Protein AF-A0A519RYD2-F1 (afdb_monomer_lite)

Foldseek 3Di:
DVVVLLVVLVVLLVVQLVPDDVVCLVVCLADDPVVLLVLLLVLVVDAPCCVPVVVVVLVVQFQLLVLLVLLLVLLVVCLLQPLLVVCLVVVDPWPLVVCCVPPRDVSSVVLVVVLVVVVVVVVVVRLLVVLVVCCVPPVVVVVHDSVVSSVVVVVSVCVSVVSHRPRSSSVSSNVSSVVSVVVVVVVVVVVCVVVVHDPVRVVVVLVPDPSNDHADCDPVDPSHSVNSSNVSSVCNCVVQSVRGVNVVSCCRRCVVVSVVVCPDPVSVVVVVVVVVPPPPDDD

Radius of gyration: 22.23 Å; chains: 1; bounding box: 62×50×49 Å

Structure (mmCIF, N/CA/C/O backbone):
data_AF-A0A519RYD2-F1
#
_entry.id   AF-A0A519RYD2-F1
#
loop_
_atom_site.group_PDB
_atom_site.id
_atom_site.type_symbol
_atom_site.label_atom_id
_atom_site.label_alt_id
_atom_site.label_comp_id
_atom_site.label_asym_id
_atom_site.label_entity_id
_atom_site.label_seq_id
_atom_site.pdbx_PDB_ins_code
_atom_site.Cartn_x
_atom_site.Cartn_y
_atom_site.Cartn_z
_atom_site.occupancy
_atom_site.B_iso_or_equiv
_atom_site.auth_seq_id
_atom_site.auth_comp_id
_atom_site.auth_asym_id
_atom_site.auth_atom_id
_atom_site.pdbx_PDB_model_num
ATOM 1 N N . MET A 1 1 ? 14.066 18.803 2.477 1.00 69.00 1 MET A N 1
ATOM 2 C CA . MET A 1 1 ? 12.829 18.123 2.016 1.00 69.00 1 MET A CA 1
ATOM 3 C C . MET A 1 1 ? 12.164 17.313 3.131 1.00 69.00 1 MET A C 1
ATOM 5 O O . MET A 1 1 ? 11.027 17.620 3.457 1.00 69.00 1 MET A O 1
ATOM 9 N N . ILE A 1 2 ? 12.860 16.365 3.778 1.00 70.56 2 ILE A N 1
ATOM 10 C CA . ILE A 1 2 ? 12.296 15.501 4.843 1.00 70.56 2 ILE A CA 1
ATOM 11 C C . ILE A 1 2 ? 11.722 16.304 6.025 1.00 70.56 2 ILE A C 1
ATOM 13 O O . ILE A 1 2 ? 10.556 16.138 6.370 1.00 70.56 2 ILE A O 1
ATOM 17 N N . ALA A 1 3 ? 12.493 17.236 6.597 1.00 72.88 3 ALA A N 1
ATOM 18 C CA . ALA A 1 3 ? 12.019 18.085 7.698 1.00 72.88 3 ALA A CA 1
ATOM 19 C C . ALA A 1 3 ? 10.790 18.937 7.316 1.00 72.88 3 ALA A C 1
ATOM 21 O O . ALA A 1 3 ? 9.884 19.107 8.125 1.00 72.88 3 ALA A O 1
ATOM 22 N N . GLY A 1 4 ? 10.725 19.411 6.065 1.00 80.06 4 GLY A N 1
ATOM 23 C CA . GLY A 1 4 ? 9.574 20.156 5.545 1.00 80.06 4 GLY A CA 1
ATOM 24 C C . GLY A 1 4 ? 8.313 19.295 5.446 1.00 80.06 4 GLY A C 1
ATOM 25 O O . GLY A 1 4 ? 7.243 19.734 5.852 1.00 80.06 4 GLY A O 1
ATOM 26 N N . TYR A 1 5 ? 8.438 18.047 4.988 1.00 80.06 5 TYR A N 1
ATOM 27 C CA . TYR A 1 5 ? 7.327 17.091 4.954 1.00 80.06 5 TYR A CA 1
ATOM 28 C C . TYR A 1 5 ? 6.764 16.811 6.358 1.00 80.06 5 TYR A C 1
ATOM 30 O O . TYR A 1 5 ? 5.554 16.898 6.568 1.00 80.06 5 TYR A O 1
ATOM 38 N N . PHE A 1 6 ? 7.636 16.549 7.339 1.00 75.19 6 PHE A N 1
ATOM 39 C CA . PHE A 1 6 ? 7.207 16.345 8.726 1.00 75.19 6 PHE A CA 1
ATOM 40 C C . PHE A 1 6 ? 6.591 17.605 9.340 1.00 75.19 6 PHE A C 1
ATOM 42 O O 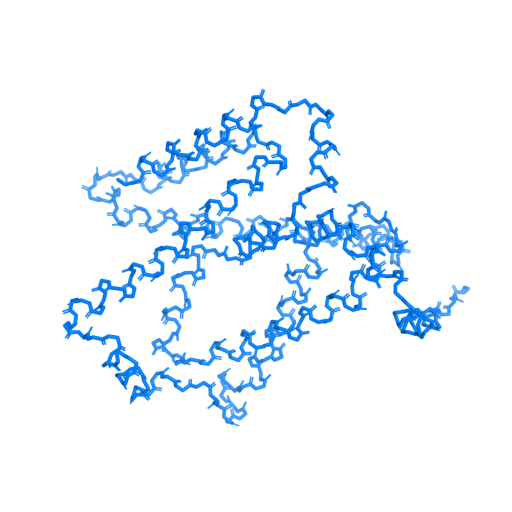. PHE A 1 6 ? 5.587 17.504 10.042 1.00 75.19 6 PHE A O 1
ATOM 49 N N . ALA A 1 7 ? 7.128 18.791 9.039 1.00 79.50 7 ALA A N 1
ATOM 50 C CA . ALA A 1 7 ? 6.542 20.051 9.485 1.00 79.50 7 ALA A CA 1
ATOM 51 C C . ALA A 1 7 ? 5.116 20.231 8.943 1.00 79.50 7 ALA A C 1
ATOM 53 O O . ALA A 1 7 ? 4.216 20.559 9.711 1.00 79.50 7 ALA A O 1
ATOM 54 N N . VAL A 1 8 ? 4.879 19.946 7.658 1.00 80.94 8 VAL A N 1
ATOM 55 C CA . VAL A 1 8 ? 3.534 20.006 7.063 1.00 80.94 8 VAL A CA 1
ATOM 56 C C . VAL A 1 8 ? 2.586 19.004 7.725 1.00 80.94 8 VAL A C 1
ATOM 58 O O . VAL A 1 8 ? 1.470 19.382 8.070 1.00 80.94 8 VAL A O 1
ATOM 61 N N . LEU A 1 9 ? 3.023 17.766 7.984 1.00 76.12 9 LEU A N 1
ATOM 62 C CA . LEU A 1 9 ? 2.204 16.780 8.703 1.00 76.12 9 LEU A CA 1
ATOM 63 C C . LEU A 1 9 ? 1.823 17.250 10.110 1.00 76.12 9 LEU A C 1
ATOM 65 O O . LEU A 1 9 ? 0.659 17.152 10.495 1.00 76.12 9 LEU A O 1
ATOM 69 N N . VAL A 1 10 ? 2.783 17.786 10.868 1.00 76.50 10 VAL A N 1
ATOM 70 C CA . VAL A 1 10 ? 2.532 18.317 12.214 1.00 76.50 10 VAL A CA 1
ATOM 71 C C . VAL A 1 10 ? 1.597 19.525 12.150 1.00 76.50 10 VAL A C 1
ATOM 73 O O . VAL A 1 10 ? 0.672 19.614 12.953 1.00 76.50 10 VAL A O 1
ATOM 76 N N . ILE A 1 11 ? 1.775 20.423 11.178 1.00 81.12 11 ILE A N 1
ATOM 77 C CA . ILE A 1 11 ? 0.889 21.573 10.965 1.00 81.12 11 ILE A CA 1
ATOM 78 C C . ILE A 1 11 ? -0.534 21.103 10.657 1.00 81.12 11 ILE A C 1
ATOM 80 O O . ILE A 1 11 ? -1.465 21.566 11.313 1.00 81.12 11 ILE A O 1
ATOM 84 N N . ILE A 1 12 ? -0.716 20.159 9.727 1.00 76.25 12 ILE A N 1
ATOM 85 C CA . ILE A 1 12 ? -2.029 19.576 9.416 1.00 76.25 12 ILE A CA 1
ATOM 86 C C . ILE A 1 12 ? -2.637 18.996 10.693 1.00 76.25 12 ILE A C 1
ATOM 88 O O . ILE A 1 12 ? -3.743 19.386 11.057 1.00 76.25 12 ILE A O 1
ATOM 92 N N . ALA A 1 13 ? -1.893 18.161 11.423 1.00 70.81 13 ALA A N 1
ATOM 93 C CA . ALA A 1 13 ? -2.373 17.522 12.643 1.00 70.81 13 ALA A CA 1
ATOM 94 C C . ALA A 1 13 ? -2.774 18.527 13.734 1.00 70.81 13 ALA A C 1
ATOM 96 O O . ALA A 1 13 ? -3.802 18.356 14.393 1.00 70.81 13 ALA A O 1
ATOM 97 N N . VAL A 1 14 ? -2.008 19.603 13.925 1.00 75.56 14 VAL A N 1
ATOM 98 C CA . VAL A 1 14 ? -2.319 20.664 14.896 1.00 75.56 14 VAL A CA 1
ATOM 99 C C . VAL A 1 14 ? -3.532 21.485 14.450 1.00 75.56 14 VAL A C 1
ATOM 101 O O . VAL A 1 14 ? -4.420 21.755 15.258 1.00 75.56 14 VAL A O 1
ATOM 104 N N . LEU A 1 15 ? -3.616 21.864 13.173 1.00 75.88 15 LEU A N 1
ATOM 105 C CA . LEU A 1 15 ? -4.731 22.654 12.643 1.00 75.88 15 LEU A CA 1
ATOM 106 C C . LEU A 1 15 ? -6.052 21.875 12.649 1.00 75.88 15 LEU A C 1
ATOM 108 O O . LEU A 1 15 ? -7.104 22.459 12.920 1.00 75.88 15 LEU A O 1
ATOM 112 N N . THR A 1 16 ? -6.014 20.567 12.386 1.00 67.44 16 THR A N 1
ATOM 113 C CA . THR A 1 16 ? -7.211 19.717 12.395 1.00 67.44 16 THR A CA 1
ATOM 114 C C . THR A 1 16 ? -7.610 19.275 13.801 1.00 67.44 16 THR A C 1
ATOM 116 O O . THR A 1 16 ? -8.808 19.162 14.063 1.00 67.44 16 THR A O 1
ATOM 119 N N . SER A 1 17 ? -6.656 19.086 14.724 1.00 64.50 17 SER A N 1
ATOM 120 C CA . SER A 1 17 ? -6.947 18.739 16.129 1.00 64.50 17 SER A CA 1
ATOM 121 C C . SER A 1 17 ? -7.498 19.913 16.942 1.00 64.50 17 SER A C 1
ATOM 123 O O . SER A 1 17 ? -8.373 19.711 17.776 1.00 64.50 17 SER A O 1
ATOM 125 N N . ARG A 1 18 ? -7.089 21.159 16.653 1.00 58.44 18 ARG A N 1
ATOM 126 C CA . ARG A 1 18 ? -7.586 22.369 17.345 1.00 58.44 18 ARG A CA 1
ATOM 127 C C . ARG A 1 18 ? -9.094 22.626 17.198 1.00 58.44 18 ARG A C 1
ATOM 129 O O . ARG A 1 18 ? -9.643 23.406 17.964 1.00 58.44 18 ARG A O 1
ATOM 136 N N . LYS A 1 19 ? -9.765 21.988 16.231 1.00 51.22 19 LYS A N 1
ATOM 137 C CA . LYS A 1 19 ? -11.224 22.079 16.003 1.00 51.22 19 LYS A CA 1
ATOM 138 C C . LYS A 1 19 ? -11.973 20.781 16.358 1.00 51.22 19 LYS A C 1
ATOM 140 O O . LYS A 1 19 ? -13.132 20.613 15.966 1.00 51.22 19 LYS A O 1
ATOM 145 N N . ALA A 1 20 ? -11.313 19.837 17.032 1.00 50.94 20 ALA A N 1
ATOM 146 C CA . ALA A 1 20 ? -11.893 18.556 17.420 1.00 50.94 20 ALA A CA 1
ATOM 147 C C . ALA A 1 20 ? -12.583 18.673 18.792 1.00 50.94 20 ALA A C 1
ATOM 149 O O . ALA A 1 20 ? -11.940 18.554 19.829 1.00 50.94 20 ALA A O 1
ATOM 150 N N . THR A 1 21 ? -13.893 18.917 18.802 1.00 53.88 21 THR A N 1
ATOM 151 C CA . THR A 1 21 ? -14.754 18.613 19.951 1.00 53.88 21 THR A CA 1
ATOM 152 C C . THR A 1 21 ? -15.277 17.187 19.791 1.00 53.88 21 THR A C 1
ATOM 154 O O . THR A 1 21 ? -15.354 16.673 18.671 1.00 53.88 21 THR A O 1
ATOM 157 N N . SER A 1 22 ? -15.665 16.529 20.885 1.00 49.72 22 SER A N 1
ATOM 158 C CA . SER A 1 22 ? -16.268 15.189 20.829 1.00 49.72 22 SER A CA 1
ATOM 159 C C . SER A 1 22 ? -17.465 15.139 19.868 1.00 49.72 22 SER A C 1
ATOM 161 O O . SER A 1 22 ? -17.641 14.153 19.167 1.00 49.72 22 SER A O 1
ATOM 163 N N . GLU A 1 23 ? -18.230 16.228 19.735 1.00 43.09 23 GLU A N 1
ATOM 164 C CA . GLU A 1 23 ? -19.289 16.358 18.724 1.00 43.09 23 GLU A CA 1
ATOM 165 C C . GLU A 1 23 ? -18.765 16.514 17.291 1.00 43.09 23 GLU A C 1
ATOM 167 O O . GLU A 1 23 ? -19.311 15.897 16.380 1.00 43.09 23 GLU A O 1
ATOM 172 N N . SER A 1 24 ? -17.689 17.270 17.040 1.00 47.47 24 SER A N 1
ATOM 173 C CA . SER A 1 24 ? -17.147 17.399 15.679 1.00 47.47 24 SER A CA 1
ATOM 174 C C . SER A 1 24 ? -16.497 16.103 15.171 1.00 47.47 24 SER A C 1
ATOM 176 O O . SER A 1 24 ? -16.449 15.888 13.956 1.00 47.47 24 SER A O 1
ATOM 178 N N . PHE A 1 25 ? -16.105 15.198 16.079 1.00 44.38 25 PHE A N 1
ATOM 179 C CA . PHE A 1 25 ? -15.740 13.807 15.781 1.00 44.38 25 PHE A CA 1
ATOM 180 C C . PHE A 1 25 ? -16.926 13.006 15.208 1.00 44.38 25 PHE A C 1
ATOM 182 O O . PHE A 1 25 ? -16.749 12.256 14.249 1.00 44.38 25 PHE A O 1
ATOM 189 N N . PHE A 1 26 ? -18.144 13.215 15.726 1.00 43.00 26 PHE A N 1
ATOM 190 C CA . PHE A 1 26 ? -19.371 12.560 15.247 1.00 43.00 26 PHE A CA 1
ATOM 191 C C . PHE A 1 26 ? -20.102 13.317 14.124 1.00 43.00 26 PHE A C 1
ATOM 193 O O . PHE A 1 26 ? -20.883 12.703 13.407 1.00 43.00 26 PHE A O 1
ATOM 200 N N . VAL A 1 27 ? -19.864 14.617 13.924 1.00 40.41 27 VAL A N 1
ATOM 201 C CA . VAL A 1 27 ? -20.547 15.423 12.887 1.00 40.41 27 VAL A CA 1
ATOM 202 C C . VAL A 1 27 ? -19.755 15.476 11.573 1.00 40.41 27 VAL A C 1
ATOM 204 O O . VAL A 1 27 ? -20.351 15.406 10.499 1.00 40.41 27 VAL A O 1
ATOM 207 N N . ALA A 1 28 ? -18.413 15.471 11.610 1.00 45.53 28 ALA A N 1
ATOM 208 C CA . ALA A 1 28 ? -17.601 15.249 10.399 1.00 45.53 28 ALA A CA 1
ATOM 209 C C . ALA A 1 28 ? -17.805 13.839 9.798 1.00 45.53 28 ALA A C 1
ATOM 211 O O . ALA A 1 28 ? -17.511 13.606 8.629 1.00 45.53 28 ALA A O 1
ATOM 212 N N . ASN A 1 29 ? -18.350 12.934 10.610 1.00 50.44 29 ASN A N 1
ATOM 213 C CA . ASN A 1 29 ? -18.663 11.538 10.332 1.00 50.44 29 ASN A CA 1
ATOM 214 C C . ASN A 1 29 ? -19.725 11.341 9.228 1.00 50.44 29 ASN A C 1
ATOM 216 O O . ASN A 1 29 ? -19.725 10.325 8.549 1.00 50.44 29 ASN A O 1
ATOM 220 N N . ARG A 1 30 ? -20.637 12.305 9.019 1.00 54.03 30 ARG A N 1
ATOM 221 C CA . ARG A 1 30 ? -21.763 12.136 8.073 1.00 54.03 30 ARG A CA 1
ATOM 222 C C . ARG A 1 30 ? -21.636 12.901 6.752 1.00 54.03 30 ARG A C 1
ATOM 224 O O . ARG A 1 30 ? -22.369 12.585 5.824 1.00 54.03 30 ARG A O 1
ATOM 231 N N . ASN A 1 31 ? -20.708 13.858 6.651 1.00 55.59 31 ASN A N 1
ATOM 232 C CA . ASN A 1 31 ? -20.631 14.802 5.523 1.00 55.59 31 ASN A CA 1
ATOM 233 C C . ASN A 1 31 ? -19.257 14.848 4.829 1.00 55.59 31 ASN A C 1
ATOM 235 O O . ASN A 1 31 ? -18.993 15.774 4.061 1.00 55.59 31 ASN A O 1
ATOM 239 N N . ALA A 1 32 ? -18.353 13.899 5.097 1.00 62.97 32 ALA A N 1
ATOM 240 C CA . ALA A 1 32 ? -17.107 13.825 4.340 1.00 62.97 32 ALA A CA 1
ATOM 241 C C . ALA A 1 32 ? -17.431 13.501 2.867 1.00 62.97 32 ALA A C 1
ATOM 243 O O . ALA A 1 32 ? -18.105 12.502 2.604 1.00 62.97 32 ALA A O 1
ATOM 244 N N . PRO A 1 33 ? -16.994 14.321 1.895 1.00 71.25 33 PRO A N 1
ATOM 245 C CA . PRO A 1 33 ? -17.286 14.051 0.499 1.00 71.25 33 PRO A CA 1
ATOM 246 C C . PRO A 1 33 ? -16.641 12.733 0.066 1.00 71.25 33 PRO A C 1
ATOM 248 O O . PRO A 1 33 ? -15.453 12.496 0.302 1.00 71.25 33 PRO A O 1
ATOM 251 N N . TRP A 1 34 ? -17.430 11.894 -0.604 1.00 73.62 34 TRP A N 1
ATOM 252 C CA . TRP A 1 34 ? -17.056 10.527 -0.974 1.00 73.62 34 TRP A CA 1
ATOM 253 C C . TRP A 1 34 ? -15.750 10.450 -1.781 1.00 73.62 34 TRP A C 1
ATOM 255 O O . TRP A 1 34 ? -15.003 9.489 -1.635 1.00 73.62 34 TRP A O 1
ATOM 265 N N . TYR A 1 35 ? -15.438 11.470 -2.591 1.00 78.62 35 TYR A N 1
ATOM 266 C CA . TYR A 1 35 ? -14.211 11.511 -3.389 1.00 78.62 35 TYR A CA 1
ATOM 267 C C . TYR A 1 35 ? -12.956 11.731 -2.531 1.00 78.62 35 TYR A C 1
ATOM 269 O O . TYR A 1 35 ? -11.917 11.147 -2.825 1.00 78.62 35 TYR A O 1
ATOM 277 N N . MET A 1 36 ? -13.036 12.520 -1.448 1.00 73.25 36 MET A N 1
ATOM 278 C CA . MET A 1 36 ? -11.909 12.679 -0.517 1.00 73.25 36 MET A CA 1
ATOM 279 C C . MET A 1 36 ? -11.671 11.389 0.262 1.00 73.25 36 MET A C 1
ATOM 281 O O . MET A 1 36 ? -10.528 10.988 0.452 1.00 73.25 36 MET A O 1
ATOM 285 N N . VAL A 1 37 ? -12.751 10.713 0.663 1.00 73.75 37 VAL A N 1
ATOM 286 C CA . VAL A 1 37 ? -12.676 9.395 1.301 1.00 73.75 37 VAL A CA 1
ATOM 287 C C . VAL A 1 37 ? -12.031 8.389 0.353 1.00 73.75 37 VAL A C 1
ATOM 289 O O . VAL A 1 37 ? -11.048 7.757 0.724 1.00 73.75 37 VAL A O 1
ATOM 292 N N . ALA A 1 38 ? -12.530 8.275 -0.881 1.00 79.19 38 ALA A N 1
ATOM 293 C CA . ALA A 1 38 ? -11.979 7.365 -1.879 1.00 79.19 38 ALA A CA 1
ATOM 294 C C . ALA A 1 38 ? -10.485 7.631 -2.115 1.00 79.19 38 ALA A C 1
ATOM 296 O O . ALA A 1 38 ? -9.686 6.697 -2.127 1.00 79.19 38 ALA A O 1
ATOM 297 N N . PHE A 1 39 ? -10.089 8.903 -2.217 1.00 82.56 39 PHE A N 1
ATOM 298 C CA . PHE A 1 39 ? -8.690 9.280 -2.387 1.00 82.56 39 PHE A CA 1
ATOM 299 C C . PHE A 1 39 ? -7.822 8.907 -1.175 1.00 82.56 39 PHE A C 1
ATOM 301 O O . PHE A 1 39 ? -6.774 8.291 -1.342 1.00 82.56 39 PHE A O 1
ATOM 308 N N . ALA A 1 40 ? -8.267 9.190 0.051 1.00 76.38 40 ALA A N 1
ATOM 309 C CA . ALA A 1 40 ? -7.550 8.792 1.266 1.00 76.38 40 ALA A CA 1
ATOM 310 C C . ALA A 1 40 ? -7.441 7.261 1.416 1.00 76.38 40 ALA A C 1
ATOM 312 O O . ALA A 1 40 ? -6.443 6.734 1.916 1.00 76.38 40 ALA A O 1
ATOM 313 N N . MET A 1 41 ? -8.452 6.523 0.952 1.00 76.81 41 MET A N 1
ATOM 314 C CA . MET A 1 41 ? -8.457 5.060 0.976 1.00 76.81 41 MET A CA 1
ATOM 315 C C . MET A 1 41 ? -7.464 4.437 -0.007 1.00 76.81 41 MET A C 1
ATOM 317 O O . MET A 1 41 ? -6.908 3.377 0.296 1.00 76.81 41 MET A O 1
ATOM 321 N N . ILE A 1 42 ? -7.172 5.107 -1.129 1.00 82.62 42 ILE A N 1
ATOM 322 C CA . ILE A 1 42 ? -6.054 4.727 -2.005 1.00 82.62 42 ILE A CA 1
ATOM 323 C C . ILE A 1 42 ? -4.747 4.777 -1.205 1.00 82.62 42 ILE A C 1
ATOM 325 O O . ILE A 1 42 ? -4.005 3.798 -1.198 1.00 82.62 42 ILE A O 1
ATOM 329 N N . GLY A 1 43 ? -4.505 5.858 -0.458 1.00 78.12 43 GLY A N 1
ATOM 330 C CA . GLY A 1 43 ? -3.341 5.980 0.425 1.00 78.12 43 GLY A CA 1
ATOM 331 C C . GLY A 1 43 ? -3.256 4.916 1.500 1.00 78.12 43 GLY A C 1
ATOM 332 O O . GLY A 1 43 ? -2.185 4.372 1.723 1.00 78.12 43 GLY A O 1
ATOM 333 N N . THR A 1 44 ? -4.382 4.581 2.135 1.00 77.69 44 THR A N 1
ATOM 334 C CA . THR A 1 44 ? -4.418 3.518 3.158 1.00 77.69 44 THR A CA 1
ATOM 335 C C . THR A 1 44 ? -4.053 2.150 2.566 1.00 77.69 44 THR A C 1
ATOM 337 O O . THR A 1 44 ? -3.458 1.312 3.244 1.00 77.69 44 THR A O 1
ATOM 340 N N . SER A 1 45 ? -4.424 1.910 1.306 1.00 77.25 45 SER A N 1
ATOM 341 C CA . SER A 1 45 ? -4.184 0.634 0.621 1.00 77.25 45 SER A CA 1
ATOM 342 C C . SER A 1 45 ? -2.766 0.528 0.051 1.00 77.25 45 SER A C 1
ATOM 344 O O . SER A 1 45 ? -2.228 -0.572 -0.082 1.00 77.25 45 SER A O 1
ATOM 346 N N . LEU A 1 46 ? -2.150 1.663 -0.283 1.00 81.69 46 LEU A N 1
ATOM 347 C CA . LEU A 1 46 ? -0.774 1.743 -0.757 1.00 81.69 46 LEU A CA 1
ATOM 348 C C . LEU A 1 46 ? 0.204 1.879 0.417 1.00 81.69 46 LEU A C 1
ATOM 350 O O . LEU A 1 46 ? -0.119 2.357 1.496 1.00 81.69 46 LEU A O 1
ATOM 354 N N . SER A 1 47 ? 1.446 1.447 0.217 1.00 80.38 47 SER A N 1
ATOM 355 C CA . SER A 1 47 ? 2.497 1.620 1.222 1.00 80.38 47 SER A CA 1
ATOM 356 C C . SER A 1 47 ? 3.845 1.890 0.568 1.00 80.38 47 SER A C 1
ATOM 358 O O . SER A 1 47 ? 4.042 1.593 -0.613 1.00 80.38 47 SER A O 1
ATOM 360 N N . GLY A 1 48 ? 4.805 2.389 1.353 1.00 75.19 48 GLY A N 1
ATOM 361 C CA . GLY A 1 48 ? 6.200 2.496 0.913 1.00 75.19 48 GLY A CA 1
ATOM 362 C C . GLY A 1 48 ? 6.776 1.153 0.444 1.00 75.19 48 GLY A C 1
ATOM 363 O O . GLY A 1 48 ? 7.580 1.122 -0.481 1.00 75.19 48 GLY A O 1
ATOM 364 N N . VAL A 1 49 ? 6.289 0.034 0.997 1.00 82.31 49 VAL A N 1
ATOM 365 C CA . VAL A 1 49 ? 6.655 -1.319 0.547 1.00 82.31 49 VAL A CA 1
ATOM 366 C C . VAL A 1 49 ? 6.252 -1.530 -0.905 1.00 82.31 49 VAL A C 1
ATOM 368 O O . VAL A 1 49 ? 7.080 -1.936 -1.708 1.00 82.31 49 VAL A O 1
ATOM 371 N N . THR A 1 50 ? 5.010 -1.197 -1.258 1.00 86.69 50 THR A N 1
ATOM 372 C CA . THR A 1 50 ? 4.483 -1.306 -2.627 1.00 86.69 50 THR A CA 1
ATOM 373 C C . THR A 1 50 ? 5.260 -0.421 -3.598 1.00 86.69 50 THR A C 1
ATOM 375 O O . THR A 1 50 ? 5.545 -0.832 -4.720 1.00 86.69 50 THR A O 1
ATOM 378 N N . PHE A 1 51 ? 5.637 0.778 -3.149 1.00 84.69 51 PHE A N 1
ATOM 379 C CA . PHE A 1 51 ? 6.394 1.744 -3.942 1.00 84.69 51 PHE A CA 1
ATOM 380 C C . PHE A 1 51 ? 7.768 1.216 -4.375 1.00 84.69 51 PHE A C 1
ATOM 382 O O . PHE A 1 51 ? 8.238 1.532 -5.462 1.00 84.69 51 PHE A O 1
ATOM 389 N N . ILE A 1 52 ? 8.396 0.393 -3.534 1.00 84.62 52 ILE A N 1
ATOM 390 C CA . ILE A 1 52 ? 9.710 -0.204 -3.795 1.00 84.62 52 ILE A CA 1
ATOM 391 C C . ILE A 1 52 ? 9.559 -1.562 -4.491 1.00 84.62 52 ILE A C 1
ATOM 393 O O . ILE A 1 52 ? 10.256 -1.852 -5.463 1.00 84.62 52 ILE A O 1
ATOM 397 N N . SER A 1 53 ? 8.635 -2.401 -4.016 1.00 88.00 53 SER A N 1
ATOM 398 C CA . SER A 1 53 ? 8.521 -3.788 -4.460 1.00 88.00 53 SER A CA 1
ATOM 399 C C . SER A 1 53 ? 7.918 -3.930 -5.852 1.00 88.00 53 SER A C 1
ATOM 401 O O . SER A 1 53 ? 8.361 -4.798 -6.597 1.00 88.00 53 SER A O 1
ATOM 403 N N . VAL A 1 54 ? 6.942 -3.099 -6.239 1.00 91.19 54 VAL A N 1
ATOM 404 C CA . VAL A 1 54 ? 6.276 -3.238 -7.544 1.00 91.19 54 VAL A CA 1
ATOM 405 C C . VAL A 1 54 ? 7.238 -2.932 -8.697 1.00 91.19 54 VAL A C 1
ATOM 407 O O . VAL A 1 54 ? 7.370 -3.794 -9.566 1.00 91.19 54 VAL A O 1
ATOM 410 N N . PRO A 1 55 ? 7.977 -1.801 -8.713 1.00 90.25 55 PRO A N 1
ATOM 411 C CA . PRO A 1 55 ? 9.005 -1.574 -9.727 1.00 90.25 55 PRO A CA 1
ATOM 412 C C . PRO A 1 55 ? 10.122 -2.623 -9.679 1.00 90.25 55 PRO A C 1
ATOM 414 O O . PRO A 1 55 ? 10.544 -3.104 -10.727 1.00 90.25 55 PRO A O 1
ATOM 417 N N . GLY A 1 56 ? 10.559 -3.040 -8.482 1.00 90.38 56 GLY A N 1
ATOM 418 C CA . GLY A 1 56 ? 11.562 -4.101 -8.333 1.00 90.38 56 GLY A CA 1
ATOM 419 C C . GLY A 1 56 ? 11.110 -5.442 -8.923 1.00 90.38 56 GLY A C 1
ATOM 420 O O . GLY A 1 56 ? 11.896 -6.147 -9.552 1.00 90.38 56 GLY A O 1
ATOM 421 N N . ASN A 1 57 ? 9.823 -5.771 -8.803 1.00 91.19 57 ASN A N 1
ATOM 422 C CA . ASN A 1 57 ? 9.248 -6.990 -9.362 1.00 91.19 57 ASN A CA 1
ATOM 423 C C . ASN A 1 57 ? 9.201 -6.973 -10.899 1.00 91.19 57 ASN A C 1
ATOM 425 O O . ASN A 1 57 ? 9.250 -8.038 -11.509 1.00 91.19 57 ASN A O 1
ATOM 429 N N . VAL A 1 58 ? 9.168 -5.796 -11.540 1.00 93.56 58 VAL A N 1
ATOM 430 C CA . VAL A 1 58 ? 9.210 -5.692 -13.012 1.00 93.56 58 VAL A CA 1
ATOM 431 C C . VAL A 1 58 ? 10.508 -6.267 -13.578 1.00 93.56 58 VAL A C 1
ATOM 433 O O . VAL A 1 58 ? 10.474 -6.897 -14.633 1.00 93.56 58 VAL A O 1
ATOM 436 N N . TYR A 1 59 ? 11.625 -6.128 -12.860 1.00 90.12 59 TYR A N 1
ATOM 437 C CA . TYR A 1 59 ? 12.920 -6.654 -13.299 1.00 90.12 59 TYR A CA 1
ATOM 438 C C . TYR A 1 59 ? 12.924 -8.187 -13.421 1.00 90.12 59 TYR A C 1
ATOM 440 O O . TYR A 1 59 ? 13.475 -8.730 -14.373 1.00 90.12 59 TYR A O 1
ATOM 448 N N . GLY A 1 60 ? 12.283 -8.892 -12.481 1.00 89.12 60 GLY A N 1
ATOM 449 C CA . GLY A 1 60 ? 12.235 -10.360 -12.477 1.00 89.12 60 GLY A CA 1
ATOM 450 C C . GLY A 1 60 ? 10.997 -10.966 -13.145 1.00 89.12 60 GLY A C 1
ATOM 451 O O . GLY A 1 60 ? 11.046 -12.099 -13.621 1.00 89.12 60 GLY A O 1
ATOM 452 N N . LYS A 1 61 ? 9.871 -10.241 -13.170 1.00 93.06 61 LYS A N 1
ATOM 453 C CA . LYS A 1 61 ? 8.561 -10.785 -13.565 1.00 93.06 61 LYS A CA 1
ATOM 454 C C . LYS A 1 61 ? 7.809 -9.960 -14.606 1.00 93.06 61 LYS A C 1
ATOM 456 O O . LYS A 1 61 ? 6.624 -10.233 -14.836 1.00 93.06 61 LYS A O 1
ATOM 461 N N . SER A 1 62 ? 8.461 -8.987 -15.241 1.00 94.81 62 SER A N 1
ATOM 462 C CA . SER A 1 62 ? 7.831 -8.096 -16.223 1.00 94.81 62 SER A CA 1
ATOM 463 C C . SER A 1 62 ? 6.577 -7.423 -15.631 1.00 94.81 62 SER A C 1
ATOM 465 O O . SER A 1 62 ? 6.439 -7.277 -14.415 1.00 94.81 62 SER A O 1
ATOM 467 N N . TRP A 1 63 ? 5.614 -7.029 -16.459 1.00 95.25 63 TRP A N 1
ATOM 468 C CA . TRP A 1 63 ? 4.355 -6.433 -16.010 1.00 95.25 63 TRP A CA 1
ATOM 469 C C . TRP A 1 63 ? 3.286 -7.461 -15.598 1.00 95.25 63 TRP A C 1
ATOM 471 O O . TRP A 1 63 ? 2.103 -7.126 -15.538 1.00 95.25 63 TRP A O 1
ATOM 481 N N . SER A 1 64 ? 3.672 -8.694 -15.240 1.00 94.56 64 SER A N 1
ATOM 482 C CA . SER A 1 64 ? 2.734 -9.723 -14.743 1.00 94.56 64 SER A CA 1
ATOM 483 C C . SER A 1 64 ? 1.891 -9.255 -13.546 1.00 94.56 64 SER A C 1
ATOM 485 O O . SER A 1 64 ? 0.740 -9.663 -13.404 1.00 94.56 64 SER A O 1
ATOM 487 N N . TYR A 1 65 ? 2.413 -8.337 -12.721 1.00 94.12 65 TYR A N 1
ATOM 488 C CA . TYR A 1 65 ? 1.686 -7.752 -11.587 1.00 94.12 65 TYR A CA 1
ATOM 489 C C . TYR A 1 65 ? 0.408 -6.996 -12.004 1.00 94.12 65 TYR A C 1
ATOM 491 O O . TYR A 1 65 ? -0.521 -6.885 -11.208 1.00 94.12 65 TYR A O 1
ATOM 499 N N . LEU A 1 66 ? 0.292 -6.524 -13.254 1.00 94.69 66 LEU A N 1
ATOM 500 C CA . LEU A 1 66 ? -0.953 -5.914 -13.741 1.00 94.69 66 LEU A CA 1
ATOM 501 C C . LEU A 1 66 ? -2.127 -6.900 -13.753 1.00 94.69 66 LEU A C 1
ATOM 503 O O . LEU A 1 66 ? -3.260 -6.477 -13.541 1.00 94.69 66 LEU A O 1
ATOM 507 N N . ALA A 1 67 ? -1.885 -8.204 -13.919 1.00 95.88 67 ALA A N 1
ATOM 508 C CA . ALA A 1 67 ? -2.938 -9.209 -13.783 1.00 95.88 67 ALA A CA 1
ATOM 509 C C . ALA A 1 67 ? -3.511 -9.236 -12.354 1.00 95.88 67 ALA A C 1
ATOM 511 O O . ALA A 1 67 ? -4.726 -9.323 -12.184 1.00 95.88 67 ALA A O 1
ATOM 512 N N . VAL A 1 68 ? -2.660 -9.061 -11.334 1.00 95.06 68 VAL A N 1
ATOM 513 C CA . VAL A 1 68 ? -3.079 -8.921 -9.927 1.00 95.06 68 VAL A CA 1
ATOM 514 C C . VAL A 1 68 ? -3.936 -7.667 -9.744 1.00 95.06 68 VAL A C 1
ATOM 516 O O . VAL A 1 68 ? -5.000 -7.733 -9.133 1.00 95.06 68 VAL A O 1
ATOM 519 N N . VAL A 1 69 ? -3.521 -6.539 -10.333 1.00 94.00 69 VAL A N 1
ATOM 520 C CA . VAL A 1 69 ? -4.276 -5.272 -10.290 1.00 94.00 69 VAL A CA 1
ATOM 521 C C . VAL A 1 69 ? -5.655 -5.411 -10.941 1.00 94.00 69 VAL A C 1
ATOM 523 O O . VAL A 1 69 ? -6.640 -4.918 -10.396 1.00 94.00 69 VAL A O 1
ATOM 526 N N . LEU A 1 70 ? -5.760 -6.120 -12.069 1.00 95.56 70 LEU A N 1
ATOM 527 C CA . LEU A 1 70 ? -7.054 -6.444 -12.682 1.00 95.56 70 LEU A CA 1
ATOM 528 C C . LEU A 1 70 ? -7.903 -7.340 -11.768 1.00 95.56 70 LEU A C 1
ATOM 530 O O . LEU A 1 70 ? -9.110 -7.131 -11.648 1.00 95.56 70 LEU A O 1
ATOM 534 N N . GLY A 1 71 ? -7.272 -8.287 -11.072 1.00 96.38 71 GLY A N 1
ATOM 535 C CA . GLY A 1 71 ? -7.911 -9.098 -10.037 1.00 96.38 71 GLY A CA 1
ATOM 536 C C . GLY A 1 71 ? -8.503 -8.260 -8.903 1.00 96.38 71 GLY A C 1
ATOM 537 O O . GLY A 1 71 ? -9.620 -8.531 -8.463 1.00 96.38 71 GLY A O 1
ATOM 538 N N . TYR A 1 72 ? -7.813 -7.194 -8.476 1.00 94.12 72 TYR A N 1
ATOM 539 C CA . TYR A 1 72 ? -8.319 -6.277 -7.447 1.00 94.12 72 TYR A CA 1
ATOM 540 C C . TYR A 1 72 ? -9.667 -5.668 -7.831 1.00 94.12 72 TYR A C 1
ATOM 542 O O . TYR A 1 72 ? -10.559 -5.586 -6.989 1.00 94.12 72 TYR A O 1
ATOM 550 N N . VAL A 1 73 ? -9.856 -5.303 -9.104 1.00 93.88 73 VAL A N 1
ATOM 551 C CA . VAL A 1 73 ? -11.135 -4.770 -9.604 1.00 93.88 73 VAL A CA 1
ATOM 552 C C . VAL A 1 73 ? -12.262 -5.782 -9.386 1.00 93.88 73 VAL A C 1
ATOM 554 O O . VAL A 1 73 ? -13.300 -5.431 -8.827 1.00 93.88 73 VAL A O 1
ATOM 557 N N . ALA A 1 74 ? -12.044 -7.049 -9.746 1.00 95.56 74 ALA A N 1
ATOM 558 C CA . ALA A 1 74 ? -13.022 -8.112 -9.519 1.00 95.56 74 ALA A CA 1
ATOM 559 C C . ALA A 1 74 ? -13.283 -8.349 -8.018 1.00 95.56 74 ALA A C 1
ATOM 561 O O . ALA A 1 74 ? -14.427 -8.546 -7.607 1.00 95.56 74 ALA A O 1
ATOM 562 N N . GLY A 1 75 ? -12.244 -8.266 -7.181 1.00 94.75 75 GLY A N 1
ATOM 563 C CA . GLY A 1 75 ? -12.371 -8.354 -5.725 1.00 94.75 75 GLY A CA 1
ATOM 564 C C . GLY A 1 75 ? -13.227 -7.228 -5.139 1.00 94.75 75 GLY A C 1
ATOM 565 O O . GLY A 1 75 ? -14.118 -7.488 -4.330 1.00 94.75 75 GLY A O 1
ATOM 566 N N . TYR A 1 76 ? -13.032 -5.986 -5.592 1.00 90.38 76 TYR A N 1
ATOM 567 C CA . TYR A 1 76 ? -13.853 -4.847 -5.172 1.00 90.38 76 TYR A CA 1
ATOM 568 C C . TYR A 1 76 ? -15.320 -4.989 -5.580 1.00 90.38 76 TYR A C 1
ATOM 570 O O . TYR A 1 76 ? -16.194 -4.600 -4.807 1.00 90.38 76 TYR A O 1
ATOM 578 N N . VAL A 1 77 ? -15.610 -5.594 -6.738 1.00 91.31 77 VAL A N 1
ATOM 579 C CA . VAL A 1 77 ? -16.992 -5.915 -7.131 1.00 91.31 77 VAL A CA 1
ATOM 580 C C . VAL A 1 77 ? -17.633 -6.867 -6.119 1.00 91.31 77 VAL A C 1
ATOM 582 O O . VAL A 1 77 ? -18.747 -6.605 -5.665 1.00 91.31 77 VAL A O 1
ATOM 585 N N . VAL A 1 78 ? -16.933 -7.926 -5.695 1.00 92.75 78 VAL A N 1
ATOM 586 C CA . VAL A 1 78 ? -17.437 -8.853 -4.662 1.00 92.75 78 VAL A CA 1
ATOM 587 C C . VAL A 1 78 ? -17.644 -8.142 -3.326 1.00 92.75 78 VAL A C 1
ATOM 589 O O . VAL A 1 78 ? -18.676 -8.321 -2.679 1.00 92.75 78 VAL A O 1
ATOM 592 N N . ILE A 1 79 ? -16.699 -7.296 -2.914 1.00 89.69 79 ILE A N 1
ATOM 593 C CA . ILE A 1 79 ? -16.827 -6.520 -1.675 1.00 89.69 79 ILE A CA 1
ATOM 594 C C . ILE A 1 79 ? -18.063 -5.616 -1.726 1.00 89.69 79 ILE A C 1
ATOM 596 O O . ILE A 1 79 ? -18.866 -5.629 -0.795 1.00 89.69 79 ILE A O 1
ATOM 600 N N . GLY A 1 80 ? -18.229 -4.866 -2.819 1.00 86.19 80 GLY A N 1
ATOM 601 C CA . GLY A 1 80 ? -19.334 -3.932 -3.030 1.00 86.19 80 GLY A CA 1
ATOM 602 C C . GLY A 1 80 ? -20.705 -4.595 -3.070 1.00 86.19 80 GLY A C 1
ATOM 603 O O . GLY A 1 80 ? -21.664 -4.058 -2.521 1.00 86.19 80 GLY A O 1
ATOM 604 N N . THR A 1 81 ? -20.801 -5.766 -3.698 1.00 85.25 81 THR A N 1
ATOM 605 C CA . THR A 1 81 ? -22.087 -6.430 -3.968 1.00 85.25 81 THR A CA 1
ATOM 606 C C . THR A 1 81 ? -22.480 -7.477 -2.929 1.00 85.25 81 THR A C 1
ATOM 608 O O . THR A 1 81 ? -23.670 -7.735 -2.760 1.00 85.25 81 THR A O 1
ATOM 611 N N . VAL A 1 82 ? -21.518 -8.064 -2.208 1.00 88.31 82 VAL A N 1
ATOM 612 C CA . VAL A 1 82 ? -21.770 -9.169 -1.267 1.00 88.31 82 VAL A CA 1
ATOM 613 C C . VAL A 1 82 ? -21.426 -8.780 0.168 1.00 88.31 82 VAL A C 1
ATOM 615 O O . VAL A 1 82 ? -22.298 -8.806 1.038 1.00 88.31 82 VAL A O 1
ATOM 618 N N . LEU A 1 83 ? -20.169 -8.406 0.433 1.00 86.81 83 LEU A N 1
ATOM 619 C CA . LEU A 1 83 ? -19.687 -8.211 1.807 1.00 86.81 83 LEU A CA 1
ATOM 620 C C . LEU A 1 83 ? -20.242 -6.937 2.451 1.00 86.81 83 LEU A C 1
ATOM 622 O O . LEU A 1 83 ? -20.700 -6.975 3.593 1.00 86.81 83 LEU A O 1
ATOM 626 N N . LEU A 1 84 ? -20.255 -5.821 1.719 1.00 84.12 84 LEU A N 1
ATOM 627 C CA . LEU A 1 84 ? -20.772 -4.551 2.228 1.00 84.12 84 LEU A CA 1
ATOM 628 C C . LEU A 1 84 ? -22.263 -4.630 2.606 1.00 84.12 84 LEU A C 1
ATOM 630 O O . LEU A 1 84 ? -22.592 -4.276 3.744 1.00 84.12 84 LEU A O 1
ATOM 634 N N . PRO A 1 85 ? -23.168 -5.147 1.746 1.00 82.69 85 PRO A N 1
ATOM 635 C CA . PRO A 1 85 ? -24.572 -5.329 2.114 1.00 82.69 85 PRO A CA 1
ATOM 636 C C . PRO A 1 85 ? -24.775 -6.252 3.320 1.00 82.69 85 PRO A C 1
ATOM 638 O O . PRO A 1 85 ? -25.642 -5.991 4.157 1.00 82.69 85 PRO A O 1
ATOM 641 N N . LEU A 1 86 ? -23.974 -7.317 3.437 1.00 84.38 86 LEU A N 1
ATOM 642 C CA . LEU A 1 86 ? -24.033 -8.252 4.561 1.00 84.38 86 LEU A CA 1
ATOM 643 C C . LEU A 1 86 ? -23.691 -7.558 5.887 1.00 84.38 86 LEU A C 1
ATOM 645 O O . LEU A 1 86 ? -24.485 -7.606 6.828 1.00 84.38 86 LEU A O 1
ATOM 649 N N . TYR A 1 87 ? -22.536 -6.891 5.964 1.00 81.94 87 TYR A N 1
ATOM 650 C CA . TYR A 1 87 ? -22.081 -6.259 7.205 1.00 81.94 87 TYR A CA 1
ATOM 651 C C . TYR A 1 87 ? -22.942 -5.067 7.614 1.00 81.94 87 TYR A C 1
ATOM 653 O O . TYR A 1 87 ? -23.213 -4.891 8.803 1.00 81.94 87 TYR A O 1
ATOM 661 N N . TYR A 1 88 ? -23.437 -4.294 6.644 1.00 76.81 88 TYR A N 1
ATOM 662 C CA . TYR A 1 88 ? -24.339 -3.182 6.926 1.00 76.81 88 TYR A CA 1
ATOM 663 C C . TYR A 1 88 ? -25.642 -3.660 7.587 1.00 76.81 88 TYR A C 1
ATOM 665 O O . TYR A 1 88 ? -26.085 -3.083 8.582 1.00 76.81 88 TYR A O 1
ATOM 673 N N . ARG A 1 89 ? -26.249 -4.746 7.083 1.00 77.94 89 ARG A N 1
ATOM 674 C CA . ARG A 1 89 ? -27.495 -5.308 7.643 1.00 77.94 89 ARG A CA 1
ATOM 675 C C . ARG A 1 89 ? -27.340 -5.781 9.083 1.00 77.94 89 ARG A C 1
ATOM 677 O O . ARG A 1 89 ? -28.260 -5.624 9.879 1.00 77.94 89 ARG A O 1
ATOM 684 N N . LEU A 1 90 ? -26.183 -6.349 9.404 1.00 77.69 90 LEU A N 1
ATOM 685 C CA . LEU A 1 90 ? -25.896 -6.907 10.722 1.00 77.69 90 LEU A CA 1
ATOM 686 C C . LEU A 1 90 ? -25.519 -5.841 11.765 1.00 77.69 90 LEU A C 1
ATOM 688 O O . LEU A 1 90 ? -25.408 -6.176 12.942 1.00 77.69 90 LEU A O 1
ATOM 692 N N . ARG A 1 91 ? -25.341 -4.571 11.353 1.00 71.88 91 ARG A N 1
ATOM 693 C CA . ARG A 1 91 ? -24.983 -3.430 12.223 1.00 71.88 91 ARG A CA 1
ATOM 694 C C . ARG A 1 91 ? -23.826 -3.755 13.171 1.00 71.88 91 ARG A C 1
ATOM 696 O O . ARG A 1 91 ? -23.858 -3.432 14.358 1.00 71.88 91 ARG A O 1
ATOM 703 N N . LEU A 1 92 ? -22.816 -4.440 12.644 1.00 69.38 92 LEU A N 1
ATOM 704 C CA . LEU A 1 92 ? -21.702 -4.917 13.447 1.00 69.38 92 LEU A CA 1
ATOM 705 C C . LEU A 1 92 ? -20.773 -3.760 13.812 1.00 69.38 92 LEU A C 1
ATOM 707 O O . LEU A 1 92 ? -20.374 -2.976 12.954 1.00 69.38 92 LEU A O 1
ATOM 711 N N . VAL A 1 93 ? -20.378 -3.698 15.083 1.00 66.81 93 VAL A N 1
ATOM 712 C CA . VAL A 1 93 ? -19.331 -2.774 15.550 1.00 66.81 93 VAL A CA 1
ATOM 713 C C . VAL A 1 93 ? -17.960 -3.217 15.024 1.00 66.81 93 VAL A C 1
ATOM 715 O O . VAL A 1 93 ? -17.124 -2.389 14.669 1.00 66.81 93 VAL A O 1
ATOM 718 N N . SER A 1 94 ? -17.738 -4.531 14.933 1.00 75.81 94 SER A N 1
ATOM 719 C CA . SER A 1 94 ? -16.539 -5.169 14.388 1.00 75.81 94 SER A CA 1
ATOM 720 C C . SER A 1 94 ? -16.937 -6.269 13.415 1.00 75.81 94 SER A C 1
ATOM 722 O O . SER A 1 94 ? -17.859 -7.032 13.699 1.00 75.81 94 SER A O 1
ATOM 724 N N . ILE A 1 95 ? -16.229 -6.408 12.292 1.00 79.19 95 ILE A N 1
ATOM 725 C CA . ILE A 1 95 ? -16.525 -7.491 11.344 1.00 79.19 95 ILE A CA 1
ATOM 726 C C . ILE A 1 95 ? -16.275 -8.869 11.964 1.00 79.19 95 ILE A C 1
ATOM 728 O O . ILE A 1 95 ? -16.926 -9.833 11.577 1.00 79.19 95 ILE A O 1
ATOM 732 N N . TYR A 1 96 ? -15.425 -8.967 12.992 1.00 81.50 96 TYR A N 1
ATOM 733 C CA . TYR A 1 96 ? -15.215 -10.208 13.739 1.00 81.50 96 TYR A CA 1
ATOM 734 C C . TYR A 1 96 ? -16.371 -10.544 14.688 1.00 81.50 96 TYR A C 1
ATOM 736 O O . TYR A 1 96 ? -16.541 -11.712 15.028 1.00 81.50 96 TYR A O 1
ATOM 744 N N . THR A 1 97 ? -17.221 -9.579 15.062 1.00 81.44 97 THR A N 1
ATOM 745 C CA . THR A 1 97 ? -18.473 -9.857 15.795 1.00 81.44 97 THR A CA 1
ATOM 746 C C . THR A 1 97 ? -19.420 -10.729 14.963 1.00 81.44 97 THR A C 1
ATOM 748 O O . THR A 1 97 ? -20.228 -11.470 15.517 1.00 81.44 97 THR A O 1
ATOM 751 N N . TYR A 1 98 ? -19.272 -10.738 13.632 1.00 83.06 98 TYR A N 1
ATOM 752 C CA . TYR A 1 98 ? -19.943 -11.721 12.780 1.00 83.06 98 TYR A CA 1
ATOM 753 C C . TYR A 1 98 ? -19.597 -13.163 13.174 1.00 83.06 98 TYR A C 1
ATOM 755 O O . TYR A 1 98 ? -20.479 -14.019 13.215 1.00 83.06 98 TYR A O 1
ATOM 763 N N . LEU A 1 99 ? -18.321 -13.434 13.485 1.00 85.38 99 LEU A N 1
ATOM 764 C CA . LEU A 1 99 ? -17.872 -14.771 13.880 1.00 85.38 99 LEU A CA 1
ATOM 765 C C . LEU A 1 99 ? -18.516 -15.201 15.195 1.00 85.38 99 LEU A C 1
ATOM 767 O O . LEU A 1 99 ? -18.885 -16.362 15.330 1.00 85.38 99 LEU A O 1
ATOM 771 N N . GLU A 1 100 ? -18.701 -14.263 16.125 1.00 85.88 100 GLU A N 1
ATOM 772 C CA . GLU A 1 100 ? -19.395 -14.526 17.385 1.00 85.88 100 GLU A CA 1
ATOM 773 C C . GLU A 1 100 ? -20.845 -14.947 17.142 1.00 85.88 100 GLU A C 1
ATOM 775 O O . GLU A 1 100 ? -21.277 -15.985 17.633 1.00 85.88 100 GLU A O 1
ATOM 780 N N . GLN A 1 101 ? -21.573 -14.184 16.323 1.00 84.56 101 GLN A N 1
ATOM 781 C CA . GLN A 1 101 ? -22.978 -14.460 16.021 1.00 84.56 101 GLN A CA 1
ATOM 782 C C . GLN A 1 101 ? -23.171 -15.753 15.217 1.00 84.56 101 GLN A C 1
ATOM 784 O O . GLN A 1 101 ? -24.176 -16.438 15.390 1.00 84.56 101 GLN A O 1
ATOM 789 N N . ARG A 1 102 ? -22.237 -16.081 14.312 1.00 87.19 102 ARG A N 1
ATOM 790 C CA . ARG A 1 102 ? -22.390 -17.204 13.375 1.00 87.19 102 ARG A CA 1
ATOM 791 C C . ARG A 1 102 ? -21.793 -18.521 13.867 1.00 87.19 102 ARG A C 1
ATOM 793 O O . ARG A 1 102 ? -22.329 -19.575 13.515 1.00 87.19 102 ARG A O 1
ATOM 800 N N . PHE A 1 103 ? -20.686 -18.454 14.603 1.00 89.69 103 PHE A N 1
ATOM 801 C CA . PHE A 1 103 ? -19.857 -19.603 14.988 1.00 89.69 103 PHE A CA 1
ATOM 802 C C . PHE A 1 103 ? -19.538 -19.654 16.492 1.00 89.69 103 PHE A C 1
ATOM 804 O O . PHE A 1 103 ? -19.041 -20.668 16.974 1.00 89.69 103 PHE A O 1
ATOM 811 N N . GLY A 1 104 ? -19.853 -18.598 17.247 1.00 91.25 104 GLY A N 1
ATOM 812 C CA . GLY A 1 104 ? -19.705 -18.548 18.698 1.00 91.25 104 GLY A CA 1
ATOM 813 C C . GLY A 1 104 ? -18.453 -17.818 19.193 1.00 91.25 104 GLY A C 1
ATOM 814 O O . GLY A 1 104 ? -17.593 -17.357 18.438 1.00 91.25 104 GLY A O 1
ATOM 815 N N . TYR A 1 105 ? -18.356 -17.717 20.518 1.00 89.81 105 TYR A N 1
ATOM 816 C CA . TYR A 1 105 ? -17.373 -16.892 21.229 1.00 89.81 105 TYR A CA 1
ATOM 817 C C . TYR A 1 105 ? -15.908 -17.238 20.911 1.00 89.81 105 TYR A C 1
ATOM 819 O O . TYR A 1 105 ? -15.080 -16.345 20.708 1.00 89.81 105 TYR A O 1
ATOM 827 N N . TRP A 1 106 ? -15.574 -18.530 20.824 1.00 93.62 106 TRP A N 1
ATOM 828 C CA . TRP A 1 106 ? -14.202 -18.969 20.551 1.00 93.62 106 TRP A CA 1
ATOM 829 C C . TRP A 1 106 ? -13.747 -18.622 19.130 1.00 93.62 106 TRP A C 1
ATOM 831 O O . TRP A 1 106 ? -12.603 -18.213 18.943 1.00 93.62 106 TRP A O 1
ATOM 841 N N . SER A 1 107 ? -14.641 -18.687 18.139 1.00 91.56 107 SER A N 1
ATOM 842 C CA . SER A 1 107 ? -14.338 -18.268 16.765 1.00 91.56 107 SER A CA 1
ATOM 843 C C . SER A 1 107 ? -14.044 -16.771 16.680 1.00 91.56 107 SER A C 1
ATOM 845 O O . SER A 1 107 ? -13.100 -16.371 15.999 1.00 91.56 107 SER A O 1
ATOM 847 N N . TYR A 1 108 ? -14.793 -15.948 17.419 1.00 88.88 108 TYR A N 1
ATOM 848 C CA . TYR A 1 108 ? -14.512 -14.518 17.545 1.00 88.88 108 TYR A CA 1
ATOM 849 C C . TYR A 1 108 ? -13.131 -14.247 18.147 1.00 88.88 108 TYR A C 1
ATOM 851 O O . TYR A 1 108 ? -12.345 -13.507 17.555 1.00 88.88 108 TYR A O 1
ATOM 859 N N . LYS A 1 109 ? -12.809 -14.865 19.291 1.00 90.94 109 LYS A N 1
ATOM 860 C CA . LYS A 1 109 ? -11.518 -14.663 19.967 1.00 90.94 109 LYS A CA 1
ATOM 861 C C . LYS A 1 109 ? -10.342 -15.063 19.085 1.00 90.94 109 LYS A C 1
ATOM 863 O O . LYS A 1 109 ? -9.385 -14.301 18.975 1.00 90.94 109 LYS A O 1
ATOM 868 N N . THR A 1 110 ? -10.435 -16.214 18.426 1.00 92.06 110 THR A N 1
ATOM 869 C CA . THR A 1 110 ? -9.388 -16.702 17.525 1.00 92.06 110 THR A CA 1
ATOM 870 C C . THR A 1 110 ? -9.220 -15.788 16.312 1.00 92.06 110 THR A C 1
ATOM 872 O O . THR A 1 110 ? -8.097 -15.404 15.992 1.00 92.06 110 THR A O 1
ATOM 875 N N . GLY A 1 111 ? -10.320 -15.371 15.673 1.00 88.38 111 GLY A N 1
ATOM 876 C CA . GLY A 1 111 ? -10.274 -14.448 14.534 1.00 88.38 111 GLY A CA 1
ATOM 877 C C . GLY A 1 111 ? -9.673 -13.089 14.901 1.00 88.38 111 GLY A C 1
ATOM 878 O O . GLY A 1 111 ? -8.757 -12.613 14.232 1.00 88.38 111 GLY A O 1
ATOM 879 N N . ALA A 1 112 ? -10.120 -12.501 16.014 1.00 88.25 112 ALA A N 1
ATOM 880 C CA . ALA A 1 112 ? -9.588 -11.237 16.514 1.00 88.25 112 ALA A CA 1
ATOM 881 C C . ALA A 1 112 ? -8.100 -11.340 16.897 1.00 88.25 112 ALA A C 1
ATOM 883 O O . ALA A 1 112 ? -7.331 -10.422 16.617 1.00 88.25 112 ALA A O 1
ATOM 884 N N . LEU A 1 113 ? -7.664 -12.455 17.493 1.00 91.50 113 LEU A N 1
ATOM 885 C CA . LEU A 1 113 ? -6.258 -12.675 17.839 1.00 91.50 113 LEU A CA 1
ATOM 886 C C . LEU A 1 113 ? -5.373 -12.764 16.590 1.00 91.50 113 LEU A C 1
ATOM 888 O O . LEU A 1 113 ? -4.365 -12.061 16.508 1.00 91.50 113 LEU A O 1
ATOM 892 N N . PHE A 1 114 ? -5.753 -13.579 15.599 1.00 90.50 114 PHE A N 1
ATOM 893 C CA . PHE A 1 114 ? -5.003 -13.676 14.343 1.00 90.50 114 PHE A CA 1
ATOM 894 C C . PHE A 1 114 ? -4.952 -12.341 13.602 1.00 90.50 114 PHE A C 1
ATOM 896 O O . PHE A 1 114 ? -3.906 -11.974 13.062 1.00 90.50 114 PHE A O 1
ATOM 903 N N . PHE A 1 115 ? -6.043 -11.575 13.628 1.00 86.62 115 PHE A N 1
ATOM 904 C CA . PHE A 1 115 ? -6.054 -10.215 13.107 1.00 86.62 115 PHE A CA 1
ATOM 905 C C . PHE A 1 115 ? -5.021 -9.323 13.800 1.00 86.62 115 PHE A C 1
ATOM 907 O O . PHE A 1 115 ? -4.200 -8.704 13.130 1.00 86.62 115 PHE A O 1
ATOM 914 N N . LEU A 1 116 ? -5.016 -9.281 15.134 1.00 89.75 116 LEU A N 1
ATOM 915 C CA . LEU A 1 116 ? -4.076 -8.443 15.878 1.00 89.75 116 LEU A CA 1
ATOM 916 C C . LEU A 1 116 ? -2.619 -8.844 15.617 1.00 89.75 116 LEU A C 1
ATOM 918 O O . LEU A 1 116 ? -1.783 -7.971 15.390 1.00 89.75 116 LEU A O 1
ATOM 922 N N . ILE A 1 117 ? -2.320 -10.147 15.578 1.00 92.69 117 ILE A N 1
ATOM 923 C CA . ILE A 1 117 ? -0.972 -10.658 15.285 1.00 92.69 117 ILE A CA 1
ATOM 924 C C . ILE A 1 117 ? -0.546 -10.285 13.861 1.00 92.69 117 ILE A C 1
ATOM 926 O O . ILE A 1 117 ? 0.516 -9.693 13.668 1.00 92.69 117 ILE A O 1
ATOM 930 N N . SER A 1 118 ? -1.371 -10.591 12.857 1.00 88.25 118 SER A N 1
ATOM 931 C CA . SER A 1 118 ? -1.067 -10.279 11.453 1.00 88.25 118 SER A CA 1
ATOM 932 C C . SER A 1 118 ? -0.909 -8.775 11.218 1.00 88.25 118 SER A C 1
ATOM 934 O O . SER A 1 118 ? 0.019 -8.350 10.526 1.00 88.25 118 SER A O 1
ATOM 936 N N . ARG A 1 119 ? -1.743 -7.949 11.862 1.00 86.62 119 ARG A N 1
ATOM 937 C CA . ARG A 1 119 ? -1.650 -6.487 11.816 1.00 86.62 119 ARG A CA 1
ATOM 938 C C . ARG A 1 119 ? -0.378 -5.965 12.483 1.00 86.62 119 ARG A C 1
ATOM 940 O O . ARG A 1 119 ? 0.259 -5.067 11.926 1.00 86.62 119 ARG A O 1
ATOM 947 N N . ALA A 1 120 ? 0.003 -6.508 13.638 1.00 89.81 120 ALA A N 1
ATOM 948 C CA . ALA A 1 120 ? 1.235 -6.135 14.328 1.00 89.81 120 ALA A CA 1
ATOM 949 C C . ALA A 1 120 ? 2.471 -6.485 13.486 1.00 89.81 120 ALA A C 1
ATOM 951 O O . ALA A 1 120 ? 3.310 -5.617 13.243 1.00 89.81 120 ALA A O 1
ATOM 952 N N . LEU A 1 121 ? 2.537 -7.712 12.958 1.00 91.00 121 LEU A N 1
ATOM 953 C CA . LEU A 1 121 ? 3.630 -8.164 12.092 1.00 91.00 121 LEU A CA 1
ATOM 954 C C . LEU A 1 121 ? 3.722 -7.334 10.807 1.00 91.00 121 LEU A C 1
ATOM 956 O O . LEU A 1 121 ? 4.796 -6.844 10.460 1.00 91.00 121 LEU A O 1
ATOM 960 N N . GLY A 1 122 ? 2.593 -7.117 10.127 1.00 87.38 122 GLY A N 1
ATOM 961 C CA . GLY A 1 122 ? 2.544 -6.312 8.908 1.00 87.38 122 GLY A CA 1
ATOM 962 C C . GLY A 1 122 ? 2.978 -4.862 9.140 1.00 87.38 122 GLY A C 1
ATOM 963 O O . GLY A 1 122 ? 3.712 -4.298 8.328 1.00 87.38 122 GLY A O 1
ATOM 964 N N . SER A 1 123 ? 2.578 -4.261 10.265 1.00 86.06 123 SER A N 1
ATOM 965 C CA . SER A 1 123 ? 2.978 -2.891 10.620 1.00 86.06 123 SER A CA 1
ATOM 966 C C . SER A 1 123 ? 4.462 -2.807 10.988 1.00 86.06 123 SER A C 1
ATOM 968 O O . SER A 1 123 ? 5.143 -1.881 10.548 1.00 86.06 123 SER A O 1
ATOM 970 N N . GLY A 1 124 ? 4.986 -3.797 11.718 1.00 89.69 124 GLY A N 1
ATOM 971 C CA . GLY A 1 124 ? 6.408 -3.903 12.047 1.00 89.69 124 GLY A CA 1
ATOM 972 C C . GLY A 1 124 ? 7.290 -4.046 10.805 1.00 89.69 124 GLY A C 1
ATOM 973 O O . GLY A 1 124 ? 8.271 -3.320 10.668 1.00 89.69 124 GLY A O 1
ATOM 974 N N . LEU A 1 125 ? 6.906 -4.904 9.853 1.00 88.75 125 LEU A N 1
ATOM 975 C CA . LEU A 1 125 ? 7.637 -5.073 8.592 1.00 88.75 125 LEU A CA 1
ATOM 976 C C . LEU A 1 125 ? 7.644 -3.788 7.753 1.00 88.75 125 LEU A C 1
ATOM 978 O O . LEU A 1 125 ? 8.683 -3.400 7.220 1.00 88.75 125 LEU A O 1
ATOM 982 N N . ARG A 1 126 ? 6.499 -3.098 7.650 1.00 85.69 126 ARG 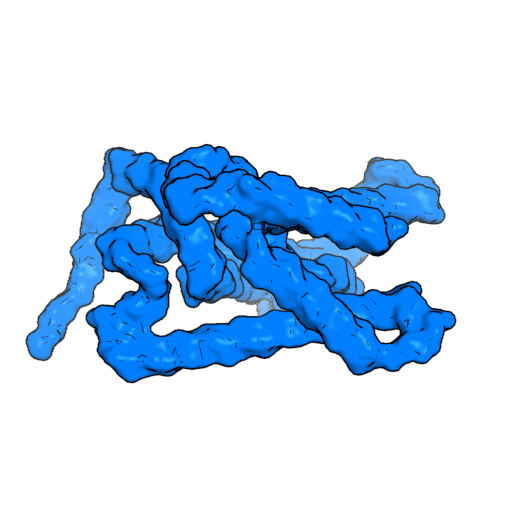A N 1
ATOM 983 C CA . ARG A 1 126 ? 6.414 -1.801 6.956 1.00 85.69 126 ARG A CA 1
ATOM 984 C C . ARG A 1 126 ? 7.342 -0.770 7.594 1.00 85.69 126 ARG A C 1
ATOM 986 O O . ARG A 1 126 ? 8.068 -0.092 6.871 1.00 85.69 126 ARG A O 1
ATOM 993 N N . LEU A 1 127 ? 7.338 -0.674 8.926 1.00 88.25 127 LEU A N 1
ATOM 994 C CA . LEU A 1 127 ? 8.226 0.227 9.657 1.00 88.25 127 LEU A CA 1
ATOM 995 C C . LEU A 1 127 ? 9.696 -0.127 9.421 1.00 88.25 127 LEU A C 1
ATOM 997 O O . LEU A 1 127 ? 10.482 0.769 9.135 1.00 88.25 127 LEU A O 1
ATOM 1001 N N . TYR A 1 128 ? 10.056 -1.410 9.494 1.00 89.06 128 TYR A N 1
ATOM 1002 C CA . TYR A 1 128 ? 11.416 -1.881 9.237 1.00 89.06 128 TYR A CA 1
ATOM 1003 C C . TYR A 1 128 ? 11.906 -1.465 7.846 1.00 89.06 128 TYR A C 1
ATOM 1005 O O . TYR A 1 128 ? 12.990 -0.901 7.725 1.00 89.06 128 TYR A O 1
ATOM 1013 N N . LEU A 1 129 ? 11.089 -1.671 6.808 1.00 87.88 129 LEU A N 1
ATOM 1014 C CA . LEU A 1 129 ? 11.449 -1.302 5.438 1.00 87.88 129 LEU A CA 1
ATOM 1015 C C . LEU A 1 129 ? 11.624 0.213 5.276 1.00 87.88 129 LEU A C 1
ATOM 1017 O O . LEU A 1 129 ? 12.616 0.657 4.705 1.00 87.88 129 LEU A O 1
ATOM 1021 N N . VAL A 1 130 ? 10.701 1.018 5.811 1.00 84.25 130 VAL A N 1
ATOM 1022 C CA . VAL A 1 130 ? 10.794 2.486 5.728 1.00 84.25 130 VAL A CA 1
ATOM 1023 C C . VAL A 1 130 ? 11.997 3.012 6.515 1.00 84.25 130 VAL A C 1
ATOM 1025 O O . VAL A 1 130 ? 12.747 3.844 6.002 1.00 84.25 130 VAL A O 1
ATOM 1028 N N . ALA A 1 131 ? 12.214 2.509 7.732 1.00 88.44 131 ALA A N 1
ATOM 1029 C CA . ALA A 1 131 ? 13.363 2.873 8.551 1.00 88.44 131 ALA A CA 1
ATOM 1030 C C . ALA A 1 131 ? 14.679 2.456 7.883 1.00 88.44 131 ALA A C 1
ATOM 1032 O O . ALA A 1 131 ? 15.630 3.228 7.908 1.00 88.44 131 ALA A O 1
ATOM 1033 N N . GLY A 1 132 ? 14.729 1.283 7.244 1.00 89.06 132 GLY A N 1
ATOM 1034 C CA . GLY A 1 132 ? 15.900 0.800 6.510 1.00 89.06 132 GLY A CA 1
ATOM 1035 C C . GLY A 1 132 ? 16.253 1.689 5.320 1.00 89.06 132 GLY A C 1
ATOM 1036 O O . GLY A 1 132 ? 17.410 2.054 5.144 1.00 89.06 132 GLY A O 1
ATOM 1037 N N . VAL A 1 133 ? 15.258 2.120 4.543 1.00 87.56 133 VAL A N 1
ATOM 1038 C CA . VAL A 1 133 ? 15.482 3.060 3.432 1.00 87.56 133 VAL A CA 1
ATOM 1039 C C . VAL A 1 133 ? 15.985 4.408 3.943 1.00 87.56 133 VAL A C 1
ATOM 1041 O O . VAL A 1 133 ? 16.931 4.959 3.386 1.00 87.56 133 VAL A O 1
ATOM 1044 N N . LEU A 1 134 ? 15.385 4.936 5.013 1.00 86.25 134 LEU A N 1
ATOM 1045 C CA . LEU A 1 134 ? 15.817 6.198 5.615 1.00 86.25 134 LEU A CA 1
ATOM 1046 C C . LEU A 1 134 ? 17.236 6.096 6.194 1.00 86.25 134 LEU A C 1
ATOM 1048 O O . LEU A 1 134 ? 18.028 7.031 6.055 1.00 86.25 134 LEU A O 1
ATOM 1052 N N . GLN A 1 135 ? 17.560 4.948 6.792 1.00 91.25 135 GLN A N 1
ATOM 1053 C CA . GLN A 1 135 ? 18.890 4.631 7.291 1.00 91.25 135 GLN A CA 1
ATOM 1054 C C . GLN A 1 135 ? 19.924 4.702 6.164 1.00 91.25 135 GLN A C 1
ATOM 1056 O O . GLN A 1 135 ? 20.823 5.539 6.220 1.00 91.25 135 GLN A O 1
ATOM 1061 N N . LEU A 1 136 ? 19.729 3.905 5.112 1.00 88.81 136 LEU A N 1
ATOM 1062 C CA . LEU A 1 136 ? 20.643 3.813 3.971 1.00 88.81 136 LEU A CA 1
ATOM 1063 C C . LEU A 1 136 ? 20.794 5.149 3.229 1.00 88.81 136 LEU A C 1
ATOM 1065 O O . LEU A 1 136 ? 21.882 5.510 2.782 1.00 88.81 136 LEU A O 1
ATOM 1069 N N . ALA A 1 137 ? 19.698 5.895 3.079 1.00 86.00 137 ALA A N 1
ATOM 1070 C CA . ALA A 1 137 ? 19.696 7.127 2.299 1.00 86.00 137 ALA A CA 1
ATOM 1071 C C . ALA A 1 137 ? 20.340 8.317 3.031 1.00 86.00 137 ALA A C 1
ATOM 1073 O O . ALA A 1 137 ? 20.932 9.182 2.380 1.00 86.00 137 ALA A O 1
ATOM 1074 N N . VAL A 1 138 ? 20.198 8.392 4.360 1.00 87.19 138 VAL A N 1
ATOM 1075 C CA . VAL A 1 138 ? 20.529 9.596 5.141 1.00 87.19 138 VAL A CA 1
ATOM 1076 C C . VAL A 1 138 ? 21.438 9.280 6.322 1.00 87.19 138 VAL A C 1
ATOM 1078 O O . VAL A 1 138 ? 22.525 9.843 6.432 1.00 87.19 138 VAL A O 1
ATOM 1081 N N . PHE A 1 139 ? 20.993 8.401 7.216 1.00 88.38 139 PHE A N 1
ATOM 1082 C CA . PHE A 1 139 ? 21.567 8.280 8.555 1.00 88.38 139 PHE A CA 1
ATOM 1083 C C . PHE A 1 139 ? 22.860 7.464 8.620 1.00 88.38 139 PHE A C 1
ATOM 1085 O O . PHE A 1 139 ? 23.703 7.766 9.466 1.00 88.38 139 PHE A O 1
ATOM 1092 N N . ASP A 1 140 ? 23.079 6.534 7.687 1.00 89.31 140 ASP A N 1
ATOM 1093 C CA . ASP A 1 140 ? 24.353 5.812 7.563 1.00 89.31 140 ASP A CA 1
ATOM 1094 C C . ASP A 1 140 ? 25.509 6.772 7.278 1.00 89.31 140 ASP A C 1
ATOM 1096 O O . ASP A 1 140 ? 26.555 6.703 7.920 1.00 89.31 140 ASP A O 1
ATOM 1100 N N . LYS A 1 141 ? 25.297 7.750 6.388 1.00 89.56 141 LYS A N 1
ATOM 1101 C CA . LYS A 1 141 ? 26.299 8.786 6.079 1.00 89.56 141 LYS A CA 1
ATOM 1102 C C . LYS A 1 141 ? 26.595 9.703 7.268 1.00 89.56 141 LYS A C 1
ATOM 1104 O O . LYS A 1 141 ? 27.627 10.364 7.283 1.00 89.56 141 LYS A O 1
ATOM 1109 N N . MET A 1 142 ? 25.689 9.756 8.242 1.00 89.94 142 MET A N 1
ATOM 1110 C CA . MET A 1 142 ? 25.814 10.551 9.465 1.00 89.94 142 MET A CA 1
ATOM 1111 C C . MET A 1 142 ? 26.332 9.728 10.657 1.00 89.94 142 MET A C 1
ATOM 1113 O O . MET A 1 142 ? 26.492 10.285 11.740 1.00 89.94 142 MET A O 1
ATOM 1117 N N . GLY A 1 143 ? 26.571 8.420 10.489 1.00 90.94 143 GLY A N 1
ATOM 1118 C CA . GLY A 1 143 ? 27.038 7.530 11.557 1.00 90.94 143 GLY A CA 1
ATOM 1119 C C . GLY A 1 143 ? 25.995 7.221 12.638 1.00 90.94 143 GLY A C 1
ATOM 1120 O O . GLY A 1 143 ? 26.352 6.811 13.741 1.00 90.94 143 GLY A O 1
ATOM 1121 N N . VAL A 1 144 ? 24.705 7.431 12.362 1.00 92.31 144 VAL A N 1
ATOM 1122 C CA . VAL A 1 144 ? 23.628 7.168 13.329 1.00 92.31 144 VAL A CA 1
ATOM 1123 C C . VAL A 1 144 ? 23.291 5.672 13.320 1.00 92.31 144 VAL A C 1
ATOM 1125 O O . VAL A 1 144 ? 23.060 5.118 12.247 1.00 92.31 144 VAL A O 1
ATOM 1128 N N . PRO A 1 145 ? 23.209 4.990 14.476 1.00 94.06 145 PRO A N 1
ATOM 1129 C CA . PRO A 1 145 ? 22.889 3.566 14.513 1.00 94.06 145 PRO A CA 1
ATOM 1130 C C . PRO A 1 145 ? 21.427 3.302 14.129 1.00 94.06 145 PRO A C 1
ATOM 1132 O O . PRO A 1 145 ? 20.522 4.022 14.552 1.00 94.06 145 PRO A O 1
ATOM 1135 N N . PHE A 1 146 ? 21.175 2.199 13.417 1.00 91.38 146 PHE A N 1
ATOM 1136 C CA . PHE A 1 146 ? 19.831 1.812 12.960 1.00 91.38 146 PHE A CA 1
ATOM 1137 C C . PHE A 1 146 ? 18.783 1.770 14.083 1.00 91.38 146 PHE A C 1
ATOM 1139 O O . PHE A 1 146 ? 17.650 2.216 13.902 1.00 91.38 146 PHE A O 1
ATOM 1146 N N . ALA A 1 147 ? 19.168 1.295 15.272 1.00 92.69 147 ALA A N 1
ATOM 1147 C CA . ALA A 1 147 ? 18.282 1.259 16.435 1.00 92.69 147 ALA A CA 1
ATOM 1148 C C . ALA A 1 147 ? 17.750 2.656 16.812 1.00 92.69 147 ALA A C 1
ATOM 1150 O O . ALA A 1 147 ? 16.566 2.795 17.118 1.00 92.69 147 ALA A O 1
ATOM 1151 N N . ALA A 1 148 ? 18.585 3.698 16.726 1.00 90.12 148 ALA A N 1
ATOM 1152 C CA . ALA A 1 148 ? 18.162 5.069 17.001 1.00 90.12 148 ALA A CA 1
ATOM 1153 C C . ALA A 1 148 ? 17.156 5.561 15.949 1.00 90.12 148 ALA A C 1
ATOM 1155 O O . ALA A 1 148 ? 16.125 6.127 16.310 1.00 90.12 148 ALA A O 1
ATOM 1156 N N . THR A 1 149 ? 17.395 5.268 14.667 1.00 89.06 149 THR A N 1
ATOM 1157 C CA . THR A 1 149 ? 16.467 5.589 13.570 1.00 89.06 149 THR A CA 1
ATOM 1158 C C . THR A 1 149 ? 15.088 4.971 13.789 1.00 89.06 149 THR A C 1
ATOM 1160 O O . THR A 1 149 ? 14.071 5.654 13.633 1.00 89.06 149 THR A O 1
ATOM 1163 N N . VAL A 1 150 ? 15.031 3.700 14.199 1.00 90.88 150 VAL A N 1
ATOM 1164 C CA . VAL A 1 150 ? 13.769 3.003 14.495 1.00 90.88 150 VAL A CA 1
ATOM 1165 C C . VAL A 1 150 ? 13.057 3.634 15.693 1.00 90.88 150 VAL A C 1
ATOM 1167 O O . VAL A 1 150 ? 11.880 3.977 15.582 1.00 90.88 150 VAL A O 1
ATOM 1170 N N . VAL A 1 151 ? 13.754 3.839 16.816 1.00 91.56 151 VAL A N 1
ATOM 1171 C CA . VAL A 1 151 ? 13.164 4.408 18.044 1.00 91.56 151 VAL A CA 1
ATOM 1172 C C . VAL A 1 151 ? 12.608 5.810 17.800 1.00 91.56 151 VAL A C 1
ATOM 1174 O O . VAL A 1 151 ? 11.470 6.096 18.172 1.00 91.56 151 VAL A O 1
ATOM 1177 N N . VAL A 1 152 ? 13.370 6.673 17.125 1.00 87.00 152 VAL A N 1
ATOM 1178 C CA . VAL A 1 152 ? 12.936 8.035 16.785 1.00 87.00 152 VAL A CA 1
ATOM 1179 C C . VAL A 1 152 ? 11.728 8.005 15.847 1.00 87.00 152 VAL A C 1
ATOM 1181 O O . VAL A 1 152 ? 10.774 8.756 16.052 1.00 87.00 152 VAL A O 1
ATOM 1184 N N . SER A 1 153 ? 11.716 7.105 14.859 1.00 85.31 153 SER A N 1
ATOM 1185 C CA . SER A 1 153 ? 10.573 6.942 13.952 1.00 85.31 153 SER A CA 1
ATOM 1186 C C . SER A 1 153 ? 9.306 6.522 14.702 1.00 85.31 153 SER A C 1
ATOM 1188 O O . SER A 1 153 ? 8.249 7.116 14.490 1.00 85.31 153 SER A O 1
ATOM 1190 N N . ILE A 1 154 ? 9.406 5.552 15.620 1.00 87.50 154 ILE A N 1
ATOM 1191 C CA . ILE A 1 154 ? 8.282 5.120 16.469 1.00 87.50 154 ILE A CA 1
ATOM 1192 C C . ILE A 1 154 ? 7.794 6.274 17.343 1.00 87.50 154 ILE A C 1
ATOM 1194 O O . ILE A 1 154 ? 6.588 6.499 17.428 1.00 87.50 154 ILE A O 1
ATOM 1198 N N . LEU A 1 155 ? 8.710 7.027 17.957 1.00 85.06 155 LEU A N 1
ATOM 1199 C CA . LEU A 1 155 ? 8.365 8.170 18.797 1.00 85.06 155 LEU A CA 1
ATOM 1200 C C . LEU A 1 155 ? 7.586 9.226 18.006 1.00 85.06 155 LEU A C 1
ATOM 1202 O O . LEU A 1 155 ? 6.539 9.680 18.462 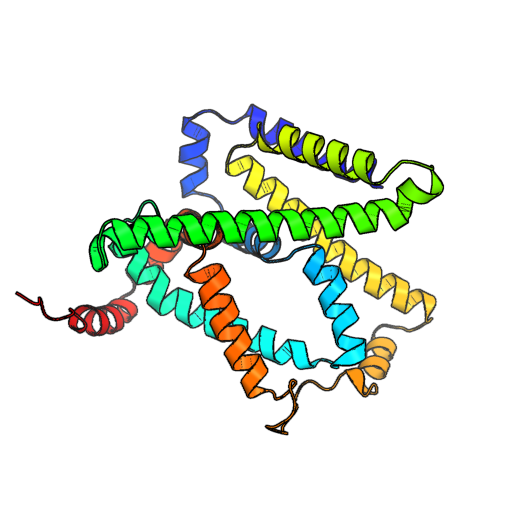1.00 85.06 155 LEU A O 1
ATOM 1206 N N . PHE A 1 156 ? 8.043 9.584 16.803 1.00 77.62 156 PHE A N 1
ATOM 1207 C CA . PHE A 1 156 ? 7.313 10.519 15.947 1.00 77.62 156 PHE A CA 1
ATOM 1208 C C . PHE A 1 156 ? 5.935 9.984 15.562 1.00 77.62 156 PHE A C 1
ATOM 1210 O O . PHE A 1 156 ? 4.958 10.729 15.662 1.00 77.62 156 PHE A O 1
ATOM 1217 N N . ILE A 1 157 ? 5.843 8.703 15.181 1.00 79.44 157 ILE A N 1
ATOM 1218 C CA . ILE A 1 157 ? 4.566 8.048 14.867 1.00 79.44 157 ILE A CA 1
ATOM 1219 C C . ILE A 1 157 ? 3.602 8.125 16.043 1.00 79.44 157 ILE A C 1
ATOM 1221 O O . ILE A 1 157 ? 2.455 8.547 15.881 1.00 79.44 157 ILE A O 1
ATOM 1225 N N . TYR A 1 158 ? 4.080 7.787 17.234 1.00 80.06 158 TYR A N 1
ATOM 1226 C CA . TYR A 1 158 ? 3.300 7.854 18.457 1.00 80.06 158 TYR A CA 1
ATOM 1227 C C . TYR A 1 158 ? 2.808 9.279 18.739 1.00 80.06 158 TYR A C 1
ATOM 1229 O O . TYR A 1 158 ? 1.615 9.483 18.959 1.00 80.06 158 TYR A O 1
ATOM 1237 N N . LEU A 1 159 ? 3.692 10.280 18.662 1.00 72.69 159 LEU A N 1
ATOM 1238 C CA . LEU A 1 159 ? 3.359 11.673 18.968 1.00 72.69 159 LEU A CA 1
ATOM 1239 C C . LEU A 1 159 ? 2.281 12.253 18.041 1.00 72.69 159 LEU A C 1
ATOM 1241 O O . LEU A 1 159 ? 1.390 12.956 18.528 1.00 72.69 159 LEU A O 1
ATOM 1245 N N . TYR A 1 160 ? 2.335 11.973 16.732 1.00 68.00 160 TYR A N 1
ATOM 1246 C CA . TYR A 1 160 ? 1.317 12.488 15.806 1.00 68.00 160 TYR A CA 1
ATOM 1247 C C . TYR A 1 160 ? 0.022 11.663 15.829 1.00 68.00 160 TYR A C 1
ATOM 1249 O O . TYR A 1 160 ? -1.049 12.226 15.601 1.00 68.00 160 TYR A O 1
ATOM 1257 N N . THR A 1 161 ? 0.091 10.362 16.140 1.00 69.69 161 THR A N 1
ATOM 1258 C CA . THR A 1 161 ? -1.096 9.490 16.220 1.00 69.69 161 THR A CA 1
ATOM 1259 C C . THR A 1 161 ? -1.889 9.751 17.499 1.00 69.69 161 THR A C 1
ATOM 1261 O O . THR A 1 161 ? -3.110 9.870 17.453 1.00 69.69 161 THR A O 1
ATOM 1264 N N . PHE A 1 162 ? -1.209 9.925 18.638 1.00 67.69 162 PHE A N 1
ATOM 1265 C CA . PHE A 1 162 ? -1.846 10.107 19.948 1.00 67.69 162 PHE A CA 1
ATOM 1266 C C . PHE A 1 162 ? -2.752 11.349 20.019 1.00 67.69 162 PHE A C 1
ATOM 1268 O O . PHE A 1 162 ? -3.735 11.363 20.753 1.00 67.69 162 PHE A O 1
ATOM 1275 N N . LYS A 1 163 ? -2.452 12.395 19.238 1.00 62.06 163 LYS A N 1
ATOM 1276 C CA . LYS A 1 163 ? -3.233 13.645 19.204 1.00 62.06 163 LYS A CA 1
ATOM 1277 C C . LYS A 1 163 ? -4.264 13.719 18.065 1.00 62.06 163 LYS A C 1
ATOM 1279 O O . LYS A 1 163 ? -4.944 14.739 17.937 1.00 62.06 163 LYS A O 1
ATOM 1284 N N . GLY A 1 164 ? -4.384 12.690 17.222 1.00 58.81 164 GLY A N 1
ATOM 1285 C CA . GLY A 1 164 ? -5.184 12.728 15.995 1.00 58.81 164 GLY A CA 1
ATOM 1286 C C . GLY A 1 164 ? -6.459 11.885 16.058 1.00 58.81 164 GLY A C 1
ATOM 1287 O O . GLY A 1 164 ? -6.398 10.664 16.029 1.00 58.81 164 GLY A O 1
ATOM 1288 N N . GLY A 1 165 ? -7.636 12.520 16.070 1.00 65.12 165 GLY A N 1
ATOM 1289 C CA . GLY A 1 165 ? -8.907 11.824 15.812 1.00 65.12 165 GLY A CA 1
ATOM 1290 C C . GLY A 1 165 ? -9.087 11.436 14.332 1.00 65.12 165 GLY A C 1
ATOM 1291 O O . GLY A 1 165 ? -8.314 11.867 13.475 1.00 65.12 165 GLY A O 1
ATOM 1292 N N . LEU A 1 166 ? -10.158 10.698 13.998 1.00 65.31 166 LEU A N 1
ATOM 1293 C CA . LEU A 1 166 ? -10.450 10.197 12.636 1.00 65.31 166 LEU A CA 1
ATOM 1294 C C . LEU A 1 166 ? -10.410 11.278 11.540 1.00 65.31 166 LEU A C 1
ATOM 1296 O O . LEU A 1 166 ? -9.957 11.021 10.427 1.00 65.31 166 LEU A O 1
ATOM 1300 N N . LYS A 1 167 ? -10.835 12.508 11.851 1.00 67.94 167 LYS A N 1
ATOM 1301 C CA . LYS A 1 167 ? -10.769 13.640 10.915 1.00 67.94 167 LYS A CA 1
ATOM 1302 C C . LYS A 1 167 ? -9.330 14.042 10.585 1.00 67.94 167 LYS A C 1
ATOM 1304 O O . LYS A 1 167 ? -9.037 14.339 9.433 1.00 67.94 167 LYS A O 1
ATOM 1309 N N . THR A 1 168 ? -8.445 14.065 11.581 1.00 72.31 168 THR A N 1
ATOM 1310 C CA . THR A 1 168 ? -7.016 14.331 11.365 1.00 72.31 168 THR A CA 1
ATOM 1311 C C . THR A 1 168 ? -6.411 13.236 10.497 1.00 72.31 168 THR A C 1
ATOM 1313 O O . THR A 1 168 ? -5.730 13.563 9.532 1.00 72.31 168 THR A O 1
ATOM 1316 N N . ILE A 1 169 ? -6.753 11.973 10.777 1.00 73.06 169 ILE A N 1
ATOM 1317 C CA . ILE A 1 169 ? -6.295 10.811 10.006 1.00 73.06 169 ILE A CA 1
ATOM 1318 C C . ILE A 1 169 ? -6.684 10.945 8.527 1.00 73.06 169 ILE A C 1
ATOM 1320 O O . ILE A 1 169 ? -5.834 10.793 7.659 1.00 73.06 169 ILE A O 1
ATOM 1324 N N . LEU A 1 170 ? -7.932 11.321 8.219 1.00 76.38 170 LEU A N 1
ATOM 1325 C CA . LEU A 1 170 ? -8.376 11.503 6.830 1.00 76.38 170 LEU A CA 1
ATOM 1326 C C . LEU A 1 170 ? -7.526 12.538 6.065 1.00 76.38 170 LEU A C 1
ATOM 1328 O O . LEU A 1 170 ? -7.142 12.306 4.917 1.00 76.38 170 LEU A O 1
ATOM 1332 N N . TRP A 1 171 ? -7.224 13.680 6.691 1.00 77.56 171 TRP A N 1
ATOM 1333 C CA . TRP A 1 171 ? -6.410 14.732 6.073 1.00 77.56 171 TRP A CA 1
ATOM 1334 C C . TRP A 1 171 ? -4.945 14.324 5.926 1.00 77.56 171 TRP A C 1
ATOM 1336 O O . TRP A 1 171 ? -4.345 14.587 4.882 1.00 77.56 171 TRP A O 1
ATOM 1346 N N . THR A 1 172 ? -4.372 13.665 6.935 1.00 79.19 172 THR A N 1
ATOM 1347 C CA . THR A 1 172 ? -2.997 13.166 6.851 1.00 79.19 172 THR A CA 1
ATOM 1348 C C . THR A 1 172 ? -2.868 12.077 5.789 1.00 79.19 172 THR A C 1
ATOM 1350 O O . THR A 1 172 ? -1.945 12.156 4.985 1.00 79.19 172 THR A O 1
ATOM 1353 N N . ASP A 1 173 ? -3.816 11.139 5.704 1.00 81.88 173 ASP A N 1
ATOM 1354 C CA . ASP A 1 173 ? -3.835 10.070 4.694 1.00 81.88 173 ASP A CA 1
ATOM 1355 C C . ASP A 1 173 ? -3.966 10.659 3.280 1.00 81.88 173 ASP A C 1
ATOM 1357 O O . ASP A 1 173 ? -3.253 10.263 2.358 1.00 81.88 173 ASP A O 1
ATOM 1361 N N . THR A 1 174 ? -4.826 11.668 3.105 1.00 83.38 174 THR A N 1
ATOM 1362 C CA . THR A 1 174 ? -4.977 12.397 1.832 1.00 83.38 174 THR A CA 1
ATOM 1363 C C . THR A 1 174 ? -3.660 13.047 1.408 1.00 83.38 174 THR A C 1
ATOM 1365 O O . THR A 1 174 ? -3.213 12.871 0.273 1.00 83.38 174 THR A O 1
ATOM 1368 N N . PHE A 1 175 ? -3.006 13.773 2.318 1.00 85.44 175 PHE A N 1
ATOM 1369 C CA . PHE A 1 175 ? -1.726 14.420 2.034 1.00 85.44 175 PHE A CA 1
ATOM 1370 C C . PHE A 1 175 ? -0.622 13.401 1.720 1.00 85.44 175 PHE A C 1
ATOM 1372 O O . PHE A 1 175 ? 0.127 13.587 0.762 1.00 85.44 175 PHE A O 1
ATOM 1379 N N . GLN A 1 176 ? -0.552 12.301 2.476 1.00 85.00 176 GLN A N 1
ATOM 1380 C CA . GLN A 1 176 ? 0.386 11.205 2.224 1.00 85.00 176 GLN A CA 1
ATOM 1381 C C . GLN A 1 176 ? 0.169 10.578 0.844 1.00 85.00 176 GLN A C 1
ATOM 1383 O O . GLN A 1 176 ? 1.131 10.395 0.100 1.00 85.00 176 GLN A O 1
ATOM 1388 N N . THR A 1 177 ? -1.087 10.319 0.469 1.00 87.19 177 THR A N 1
ATOM 1389 C CA . THR A 1 177 ? -1.448 9.794 -0.858 1.00 87.19 177 THR A CA 1
ATOM 1390 C C . THR A 1 177 ? -0.975 10.729 -1.962 1.00 87.19 177 THR A C 1
ATOM 1392 O O . THR A 1 177 ? -0.331 10.292 -2.915 1.00 87.19 177 THR A O 1
ATOM 1395 N N . LEU A 1 178 ? -1.261 12.027 -1.822 1.00 89.62 178 LEU A N 1
ATOM 1396 C CA . LEU A 1 178 ? -0.854 13.036 -2.792 1.00 89.62 178 LEU A CA 1
ATOM 1397 C C . LEU A 1 178 ? 0.671 13.080 -2.928 1.00 89.62 178 LEU A C 1
ATOM 1399 O O . LEU A 1 178 ? 1.180 13.006 -4.042 1.00 89.62 178 LEU A O 1
ATOM 1403 N N . ALA A 1 179 ? 1.394 13.124 -1.807 1.00 88.44 179 ALA A N 1
ATOM 1404 C CA . ALA A 1 179 ? 2.852 13.117 -1.801 1.00 88.44 179 ALA A CA 1
ATOM 1405 C C . ALA A 1 179 ? 3.419 11.864 -2.489 1.00 88.44 179 ALA A C 1
ATOM 1407 O O . ALA A 1 179 ? 4.334 11.976 -3.302 1.00 88.44 179 ALA A O 1
ATOM 1408 N N . MET A 1 180 ? 2.845 10.682 -2.231 1.00 86.81 180 MET A N 1
ATOM 1409 C CA . MET A 1 180 ? 3.250 9.437 -2.892 1.00 86.81 180 MET A CA 1
ATOM 1410 C C . MET A 1 180 ? 3.033 9.490 -4.409 1.00 86.81 180 MET A C 1
ATOM 1412 O O . MET A 1 180 ? 3.946 9.160 -5.163 1.00 86.81 180 MET A O 1
ATOM 1416 N N . LEU A 1 181 ? 1.861 9.931 -4.876 1.00 89.94 181 LEU A N 1
ATOM 1417 C CA . LEU A 1 181 ? 1.572 10.043 -6.311 1.00 89.94 181 LEU A CA 1
ATOM 1418 C C . LEU A 1 181 ? 2.476 11.075 -6.998 1.00 89.94 181 LEU A C 1
ATOM 1420 O O . LEU A 1 181 ? 2.985 10.818 -8.091 1.00 89.94 181 LEU A O 1
ATOM 1424 N N . SER A 1 182 ? 2.736 12.208 -6.340 1.00 91.44 182 SER A N 1
ATOM 1425 C CA . SER A 1 182 ? 3.696 13.202 -6.822 1.00 91.44 182 SER A CA 1
ATOM 1426 C C . SER A 1 182 ? 5.107 12.626 -6.925 1.00 91.44 182 SER A C 1
ATOM 1428 O O . SER A 1 182 ? 5.773 12.864 -7.928 1.00 91.44 182 SER A O 1
ATOM 1430 N N . CYS A 1 183 ? 5.553 11.820 -5.954 1.00 89.94 183 CYS A N 1
ATOM 1431 C CA . CYS A 1 183 ? 6.843 11.134 -6.035 1.00 89.94 183 CYS A CA 1
ATOM 1432 C C . CYS A 1 183 ? 6.924 10.210 -7.256 1.00 89.94 183 CYS A C 1
ATOM 1434 O O . CYS A 1 183 ? 7.923 10.267 -7.961 1.00 89.94 183 CYS A O 1
ATOM 1436 N N . VAL A 1 184 ? 5.882 9.419 -7.562 1.00 90.50 184 VAL A N 1
ATOM 1437 C CA . VAL A 1 184 ? 5.874 8.576 -8.779 1.00 90.50 184 VAL A CA 1
ATOM 1438 C C . VAL A 1 184 ? 6.034 9.433 -10.032 1.00 90.50 184 VAL A C 1
ATOM 1440 O O . VAL A 1 184 ? 6.884 9.145 -10.873 1.00 90.50 184 VAL A O 1
ATOM 1443 N N . ALA A 1 185 ? 5.228 10.491 -10.157 1.00 92.56 185 ALA A N 1
ATOM 1444 C CA . ALA A 1 185 ? 5.250 11.363 -11.326 1.00 92.56 185 ALA A CA 1
ATOM 1445 C C . ALA A 1 185 ? 6.620 12.037 -11.508 1.00 92.56 185 ALA A C 1
ATOM 1447 O O . ALA A 1 185 ? 7.161 12.047 -12.614 1.00 92.56 185 ALA A O 1
ATOM 1448 N N . LEU A 1 186 ? 7.209 12.537 -10.417 1.00 94.06 186 LEU A N 1
ATOM 1449 C CA . LEU A 1 186 ? 8.540 13.141 -10.423 1.00 94.06 186 LEU A CA 1
ATOM 1450 C C . LEU A 1 186 ? 9.635 12.120 -10.740 1.00 94.06 186 LEU A C 1
ATOM 1452 O O . LEU A 1 186 ? 10.531 12.432 -11.515 1.00 94.06 186 LEU A O 1
ATOM 1456 N N . SER A 1 187 ? 9.562 10.896 -10.208 1.00 92.31 187 SER A N 1
ATOM 1457 C CA . SER A 1 187 ? 10.514 9.833 -10.548 1.00 92.31 187 SER A CA 1
ATOM 1458 C C . SER A 1 187 ? 10.482 9.508 -12.040 1.00 92.31 187 SER A C 1
ATOM 1460 O O . SER A 1 187 ? 11.536 9.449 -12.664 1.00 92.31 187 SER A O 1
ATOM 1462 N N . ILE A 1 188 ? 9.292 9.358 -12.633 1.00 92.69 188 ILE A N 1
ATOM 1463 C CA . ILE A 1 188 ? 9.150 9.129 -14.079 1.00 92.69 188 ILE A CA 1
ATOM 1464 C C . ILE A 1 188 ? 9.726 10.311 -14.867 1.00 92.69 188 ILE A C 1
ATOM 1466 O O . ILE A 1 188 ? 10.463 10.101 -15.828 1.00 92.69 188 ILE A O 1
ATOM 1470 N N . TYR A 1 189 ? 9.430 11.544 -14.447 1.00 94.06 189 TYR A N 1
ATOM 1471 C CA . TYR A 1 189 ? 9.944 12.754 -15.086 1.00 94.06 189 TYR A CA 1
ATOM 1472 C C . TYR A 1 189 ? 11.476 12.833 -15.045 1.00 94.06 189 TYR A C 1
ATOM 1474 O O . TYR A 1 189 ? 12.100 13.006 -16.090 1.00 94.06 189 TYR A O 1
ATOM 1482 N N . PHE A 1 190 ? 12.092 12.657 -13.872 1.00 94.69 190 PHE A N 1
ATOM 1483 C CA . PHE A 1 190 ? 13.548 12.713 -13.726 1.00 94.69 190 PHE A CA 1
ATOM 1484 C C . PHE A 1 190 ? 14.241 11.595 -14.502 1.00 94.69 190 PHE A C 1
ATOM 1486 O O . PHE A 1 190 ? 15.201 11.872 -15.210 1.00 94.69 190 PHE A O 1
ATOM 1493 N N . ILE A 1 191 ? 13.718 10.365 -14.464 1.00 93.88 191 ILE A N 1
ATOM 1494 C CA . ILE A 1 191 ? 14.252 9.258 -15.272 1.00 93.88 191 ILE A CA 1
ATOM 1495 C C . ILE A 1 191 ? 14.167 9.590 -16.767 1.00 93.88 191 ILE A C 1
ATOM 1497 O O . ILE A 1 191 ? 15.135 9.394 -17.496 1.00 93.88 191 ILE A O 1
ATOM 1501 N N . SER A 1 192 ? 13.032 10.118 -17.235 1.00 94.50 192 SER A N 1
ATOM 1502 C CA . SER A 1 192 ? 12.862 10.512 -18.640 1.00 94.50 192 SER A CA 1
ATOM 1503 C C . SER A 1 192 ? 13.851 11.607 -19.046 1.00 94.50 192 SER A C 1
ATOM 1505 O O . SER A 1 192 ? 14.416 11.541 -20.135 1.00 94.50 192 SER A O 1
ATOM 1507 N N . SER A 1 193 ? 14.076 12.589 -18.168 1.00 94.50 193 SER A N 1
ATOM 1508 C CA . SER A 1 193 ? 15.008 13.697 -18.393 1.00 94.50 193 SER A CA 1
ATOM 1509 C C . SER A 1 193 ? 16.463 13.228 -18.440 1.00 94.50 193 SER A C 1
ATOM 1511 O O . SER A 1 193 ? 17.182 13.607 -19.357 1.00 94.50 193 SER A O 1
ATOM 1513 N N . GLU A 1 194 ? 16.888 12.379 -17.502 1.00 95.62 194 GLU A N 1
ATOM 1514 C CA . GLU A 1 194 ? 18.247 11.810 -17.461 1.00 95.62 194 GLU A CA 1
ATOM 1515 C C . GLU A 1 194 ? 18.534 10.928 -18.685 1.00 95.62 194 GLU A C 1
ATOM 1517 O O . GLU A 1 194 ? 19.632 10.930 -19.238 1.00 95.62 194 GLU A O 1
ATOM 1522 N N . LEU A 1 195 ? 17.519 10.210 -19.173 1.00 94.69 195 LEU A N 1
ATOM 1523 C CA . LEU A 1 195 ? 17.616 9.419 -20.400 1.00 94.69 195 LEU A CA 1
ATOM 1524 C C . LEU A 1 195 ? 17.473 10.258 -21.680 1.00 94.69 195 LEU A C 1
ATOM 1526 O O . LEU A 1 195 ? 17.556 9.702 -22.774 1.00 94.69 195 LEU A O 1
ATOM 1530 N N . ASN A 1 196 ? 17.262 11.575 -21.568 1.00 94.38 196 ASN A N 1
ATOM 1531 C CA . ASN A 1 196 ? 16.998 12.482 -22.689 1.00 94.38 196 ASN A CA 1
ATOM 1532 C C . ASN A 1 196 ? 15.841 12.007 -23.593 1.00 94.38 196 ASN A C 1
ATOM 1534 O O . ASN A 1 196 ? 15.854 12.199 -24.809 1.00 94.38 196 ASN A O 1
ATOM 1538 N N . LEU A 1 197 ? 14.828 11.372 -22.997 1.00 93.31 197 LEU A N 1
ATOM 1539 C CA . LEU A 1 197 ? 13.651 10.869 -23.700 1.00 93.31 197 LEU A CA 1
ATOM 1540 C C . LEU A 1 197 ? 12.480 11.836 -23.524 1.00 93.31 197 LEU A C 1
ATOM 1542 O O . LEU A 1 197 ? 12.090 12.169 -22.404 1.00 93.31 197 LEU A O 1
ATOM 1546 N N . GLY A 1 198 ? 11.848 12.226 -24.631 1.00 92.75 198 GLY A N 1
ATOM 1547 C CA . GLY A 1 198 ? 10.519 12.836 -24.592 1.00 92.75 198 GLY A CA 1
ATOM 1548 C C . GLY A 1 198 ? 9.431 11.805 -24.256 1.00 92.75 198 GLY A C 1
ATOM 1549 O O . GLY A 1 198 ? 9.623 10.604 -24.436 1.00 92.75 198 GLY A O 1
ATOM 1550 N N . PHE A 1 199 ? 8.236 12.253 -23.849 1.00 90.12 199 PHE A N 1
ATOM 1551 C CA . PHE A 1 199 ? 7.135 11.357 -23.445 1.00 90.12 199 PHE A CA 1
ATOM 1552 C C . PHE A 1 199 ? 6.793 10.280 -24.493 1.00 90.12 199 PHE A C 1
ATOM 1554 O O . PHE A 1 199 ? 6.625 9.109 -24.158 1.00 90.12 199 PHE A O 1
ATOM 1561 N N . LYS A 1 200 ? 6.734 10.650 -25.781 1.00 93.31 200 LYS A N 1
ATOM 1562 C CA . LYS A 1 200 ? 6.466 9.690 -26.869 1.00 93.31 200 LYS A CA 1
ATOM 1563 C C . LYS A 1 200 ? 7.558 8.622 -26.973 1.00 93.31 200 LYS A C 1
ATOM 1565 O O . LYS A 1 200 ? 7.235 7.450 -27.149 1.00 93.31 200 LYS A O 1
ATOM 1570 N N . GLN A 1 201 ? 8.821 9.028 -26.835 1.00 94.12 201 GLN A N 1
ATOM 1571 C CA . GLN A 1 201 ? 9.966 8.121 -26.887 1.00 94.12 201 GLN A CA 1
ATOM 1572 C C . GLN A 1 201 ? 9.988 7.196 -25.670 1.00 94.12 201 GLN A C 1
ATOM 1574 O O . GLN A 1 201 ? 10.191 5.998 -25.822 1.00 94.12 201 GLN A O 1
ATOM 1579 N N . LEU A 1 202 ? 9.682 7.719 -24.479 1.00 93.94 202 LEU A N 1
ATOM 1580 C CA . LEU A 1 202 ? 9.544 6.919 -23.264 1.00 93.94 202 LEU A CA 1
ATOM 1581 C C . LEU A 1 202 ? 8.510 5.799 -23.454 1.00 93.94 202 LEU A C 1
ATOM 1583 O O . LEU A 1 202 ? 8.800 4.634 -23.187 1.00 93.94 202 LEU A O 1
ATOM 1587 N N . VAL A 1 203 ? 7.326 6.126 -23.985 1.00 94.12 203 VAL A N 1
ATOM 1588 C CA . VAL A 1 203 ? 6.273 5.134 -24.259 1.00 94.12 203 VAL A CA 1
ATOM 1589 C C . VAL A 1 203 ? 6.723 4.102 -25.295 1.00 94.12 203 VAL A C 1
ATOM 1591 O O . VAL A 1 203 ? 6.467 2.913 -25.102 1.00 94.12 203 VAL A O 1
ATOM 1594 N N . SER A 1 204 ? 7.400 4.510 -26.376 1.00 94.56 204 SER A N 1
ATOM 1595 C CA . SER A 1 204 ? 7.916 3.551 -27.364 1.00 94.56 204 SER A CA 1
ATOM 1596 C C . SER A 1 204 ? 8.996 2.639 -26.784 1.00 94.56 204 SER A C 1
ATOM 1598 O O . SER A 1 204 ? 8.962 1.439 -27.041 1.00 94.56 204 SER A O 1
ATOM 1600 N N . THR A 1 205 ? 9.895 3.170 -25.951 1.00 94.75 205 THR A N 1
ATOM 1601 C CA . THR A 1 205 ? 10.951 2.396 -25.285 1.00 94.75 205 THR A CA 1
ATOM 1602 C C . THR A 1 205 ? 10.356 1.362 -24.335 1.00 94.75 205 THR A C 1
ATOM 1604 O O . THR A 1 205 ? 10.752 0.199 -24.358 1.00 94.75 205 THR A O 1
ATOM 1607 N N . VAL A 1 206 ? 9.356 1.754 -23.538 1.00 94.06 206 VAL A N 1
ATOM 1608 C CA . VAL A 1 206 ? 8.656 0.827 -22.638 1.00 94.06 206 VAL A CA 1
ATOM 1609 C C . VAL A 1 206 ? 7.938 -0.258 -23.436 1.00 94.06 206 VAL A C 1
ATOM 1611 O O . VAL A 1 206 ? 8.103 -1.431 -23.124 1.00 94.06 206 VAL A O 1
ATOM 1614 N N . ARG A 1 207 ? 7.195 0.098 -24.491 1.00 93.31 207 ARG A N 1
ATOM 1615 C CA . ARG A 1 207 ? 6.475 -0.880 -25.328 1.00 93.31 207 ARG A CA 1
ATOM 1616 C C . ARG A 1 207 ? 7.396 -1.861 -26.052 1.00 93.31 207 ARG A C 1
ATOM 1618 O O . ARG A 1 207 ? 7.006 -3.003 -26.252 1.00 93.31 207 ARG A O 1
ATOM 1625 N N . ALA A 1 208 ? 8.584 -1.422 -26.459 1.00 94.50 208 ALA A N 1
ATOM 1626 C CA . ALA A 1 208 ? 9.570 -2.283 -27.109 1.00 94.50 208 ALA A CA 1
ATOM 1627 C C . ALA A 1 208 ? 10.291 -3.219 -26.121 1.00 94.50 208 ALA A C 1
ATOM 1629 O O . ALA A 1 208 ? 10.914 -4.193 -26.537 1.00 94.50 208 ALA A O 1
ATOM 1630 N N . SER A 1 209 ? 10.219 -2.942 -24.816 1.00 94.50 209 SER A N 1
ATOM 1631 C CA . SER A 1 209 ? 10.868 -3.754 -23.790 1.00 94.50 209 SER A CA 1
ATOM 1632 C C . SER A 1 209 ? 10.137 -5.076 -23.566 1.00 94.50 209 SER A C 1
ATOM 1634 O O . SER A 1 209 ? 8.923 -5.100 -23.352 1.00 94.50 209 SER A O 1
ATOM 1636 N N . SER A 1 210 ? 10.892 -6.173 -23.480 1.00 91.25 210 SER A N 1
ATOM 1637 C CA . SER A 1 210 ? 10.380 -7.487 -23.061 1.00 91.25 210 SER A CA 1
ATOM 1638 C C . SER A 1 210 ? 9.798 -7.478 -21.637 1.00 91.25 210 SER A C 1
ATOM 1640 O O . SER A 1 210 ? 8.946 -8.300 -21.299 1.00 91.25 210 SER A O 1
ATOM 1642 N N . MET A 1 211 ? 10.187 -6.507 -20.800 1.00 93.38 211 MET A N 1
ATOM 1643 C CA . MET A 1 211 ? 9.636 -6.330 -19.452 1.00 93.38 211 MET A CA 1
ATOM 1644 C C . MET A 1 211 ? 8.208 -5.762 -19.448 1.00 93.38 211 MET A C 1
ATOM 1646 O O . MET A 1 211 ? 7.544 -5.815 -18.415 1.00 93.38 211 MET A O 1
ATOM 1650 N N . SER A 1 212 ? 7.704 -5.249 -20.575 1.00 93.75 212 SER A N 1
ATOM 1651 C CA . SER A 1 212 ? 6.336 -4.712 -20.674 1.00 93.75 212 SER A CA 1
ATOM 1652 C C . SER A 1 212 ? 5.257 -5.782 -20.878 1.00 93.75 212 SER A C 1
ATOM 1654 O O . SER A 1 212 ? 4.066 -5.468 -20.896 1.00 93.75 212 SER A O 1
ATOM 1656 N N . GLN A 1 213 ? 5.647 -7.056 -21.001 1.00 93.00 213 GLN A N 1
ATOM 1657 C CA . GLN A 1 213 ? 4.703 -8.156 -21.159 1.00 93.00 213 GLN A CA 1
ATOM 1658 C C . GLN A 1 213 ? 3.789 -8.285 -19.933 1.00 93.00 213 GLN A C 1
ATOM 1660 O O . GLN A 1 213 ? 4.252 -8.443 -18.802 1.00 93.00 213 GLN A O 1
ATOM 1665 N N . VAL A 1 214 ? 2.478 -8.257 -20.186 1.00 91.81 214 VAL A N 1
ATOM 1666 C CA . VAL A 1 214 ? 1.427 -8.384 -19.162 1.00 91.81 214 VAL A CA 1
ATOM 1667 C C . VAL A 1 214 ? 0.842 -9.793 -19.119 1.00 91.81 214 VAL A C 1
ATOM 1669 O O . VAL A 1 214 ? 0.561 -10.325 -18.048 1.00 91.81 214 VAL A O 1
ATOM 1672 N N . TYR A 1 215 ? 0.637 -10.399 -20.289 1.00 94.06 215 TYR A N 1
ATOM 1673 C CA . TYR A 1 215 ? -0.069 -11.667 -20.414 1.00 94.06 215 TYR A CA 1
ATOM 1674 C C . TYR A 1 215 ? 0.906 -12.839 -20.541 1.00 94.06 215 TYR A C 1
ATOM 1676 O O . TYR A 1 215 ? 1.703 -12.902 -21.480 1.00 94.06 215 TYR A O 1
ATOM 1684 N N . PHE A 1 216 ? 0.804 -13.781 -19.604 1.00 94.31 216 PHE A N 1
ATOM 1685 C CA . PHE A 1 216 ? 1.556 -15.034 -19.579 1.00 94.31 216 PHE A CA 1
ATOM 1686 C C . PHE A 1 216 ? 0.568 -16.202 -19.629 1.00 94.31 216 PHE A C 1
ATOM 1688 O O . PHE A 1 216 ? -0.286 -16.328 -18.749 1.00 94.31 216 PHE A O 1
ATOM 1695 N N . SER A 1 217 ? 0.673 -17.045 -20.659 1.00 92.88 217 SER A N 1
ATOM 1696 C CA . SER A 1 217 ? -0.272 -18.137 -20.946 1.00 92.88 217 SER A CA 1
ATOM 1697 C C . SER A 1 217 ? 0.151 -19.502 -20.401 1.00 92.88 217 SER A C 1
ATOM 1699 O O . SER A 1 217 ? -0.673 -20.410 -20.325 1.00 92.88 217 SER A O 1
ATOM 1701 N N . ASN A 1 218 ? 1.417 -19.671 -20.017 1.00 93.69 218 ASN A N 1
ATOM 1702 C CA . ASN A 1 218 ? 1.922 -20.951 -19.533 1.00 93.69 218 ASN A CA 1
ATOM 1703 C C . ASN A 1 218 ? 1.403 -21.235 -18.118 1.00 93.69 218 ASN A C 1
ATOM 1705 O O . ASN A 1 218 ? 1.754 -20.524 -17.183 1.00 93.69 218 ASN A O 1
ATOM 1709 N N . PHE A 1 219 ? 0.608 -22.295 -17.954 1.00 90.69 219 PHE A N 1
ATOM 1710 C CA . PHE A 1 219 ? 0.023 -22.666 -16.666 1.00 90.69 219 PHE A CA 1
ATOM 1711 C C . PHE A 1 219 ? 1.073 -22.975 -15.593 1.00 90.69 219 PHE A C 1
ATOM 1713 O O . PHE A 1 219 ? 0.834 -22.690 -14.423 1.00 90.69 219 PHE A O 1
ATOM 1720 N N . SER A 1 220 ? 2.230 -23.534 -15.953 1.00 92.31 220 SER A N 1
ATOM 1721 C CA . SER A 1 220 ? 3.286 -23.884 -14.991 1.00 92.31 220 SER A CA 1
ATOM 1722 C C . SER A 1 220 ? 4.088 -22.675 -14.504 1.00 92.31 220 SER A C 1
ATOM 1724 O O . SER A 1 220 ? 4.761 -22.770 -13.482 1.00 92.31 220 SER A O 1
ATOM 1726 N N . ASP A 1 221 ? 3.995 -21.541 -15.201 1.00 92.50 221 ASP A N 1
ATOM 1727 C CA . ASP A 1 221 ? 4.667 -20.295 -14.833 1.00 92.50 221 ASP A CA 1
ATOM 1728 C C . ASP A 1 221 ? 3.985 -19.671 -13.600 1.00 92.50 221 ASP A C 1
ATOM 1730 O O . ASP A 1 221 ? 2.753 -19.676 -13.470 1.00 92.50 221 ASP A O 1
ATOM 1734 N N . ASP A 1 222 ? 4.771 -19.121 -12.674 1.00 89.75 222 ASP A N 1
ATOM 1735 C CA . ASP A 1 222 ? 4.235 -18.388 -11.530 1.00 89.75 222 ASP A CA 1
ATOM 1736 C C . ASP A 1 222 ? 3.569 -17.076 -11.976 1.00 89.75 222 ASP A C 1
ATOM 1738 O O . ASP A 1 222 ? 2.623 -16.620 -11.335 1.00 89.75 222 ASP A O 1
ATOM 1742 N N . LYS A 1 223 ? 3.977 -16.517 -13.121 1.00 93.62 223 LYS A N 1
ATOM 1743 C CA . LYS A 1 223 ? 3.399 -15.318 -13.751 1.00 93.62 223 LYS A CA 1
ATOM 1744 C C . LYS A 1 223 ? 2.100 -15.575 -14.511 1.00 93.62 223 LYS A C 1
ATOM 1746 O O . LYS A 1 223 ? 1.533 -14.620 -15.039 1.00 93.62 223 LYS A O 1
ATOM 1751 N N . PHE A 1 224 ? 1.635 -16.826 -14.599 1.00 95.81 224 PHE A N 1
ATOM 1752 C CA . PHE A 1 224 ? 0.432 -17.188 -15.352 1.00 95.81 224 PHE A CA 1
ATOM 1753 C C . PHE A 1 224 ? -0.738 -16.250 -15.035 1.00 95.81 224 PHE A C 1
ATOM 1755 O O . PHE A 1 224 ? -1.126 -16.086 -13.873 1.00 95.81 224 PHE A O 1
ATOM 1762 N N . PHE A 1 225 ? -1.318 -15.654 -16.079 1.00 96.38 225 PHE A N 1
ATOM 1763 C CA . PHE A 1 225 ? -2.246 -14.533 -15.947 1.00 96.38 225 PHE A CA 1
ATOM 1764 C C . PHE A 1 225 ? -3.412 -14.841 -15.002 1.00 96.38 225 PHE A C 1
ATOM 1766 O O . PHE A 1 225 ? -3.695 -14.063 -14.094 1.00 96.38 225 PHE A O 1
ATOM 1773 N N . TRP A 1 226 ? -4.056 -16.000 -15.158 1.00 96.06 226 TRP A N 1
ATOM 1774 C CA . TRP A 1 226 ? -5.223 -16.349 -14.346 1.00 96.06 226 TRP A CA 1
ATOM 1775 C C . TRP A 1 226 ? -4.871 -16.679 -12.893 1.00 96.06 226 TRP A C 1
ATOM 1777 O O . TRP A 1 226 ? -5.661 -16.362 -12.007 1.00 96.06 226 TRP A O 1
ATOM 1787 N N . LYS A 1 227 ? -3.677 -17.229 -12.614 1.00 95.12 227 LYS A N 1
ATOM 1788 C CA . LYS A 1 227 ? -3.195 -17.401 -11.230 1.00 95.12 227 LYS A CA 1
ATOM 1789 C C . LYS A 1 227 ? -3.025 -16.042 -10.553 1.00 95.12 227 LYS A C 1
ATOM 1791 O O . LYS A 1 227 ? -3.511 -15.854 -9.442 1.00 95.12 227 LYS A O 1
ATOM 1796 N N . GLN A 1 228 ? -2.393 -15.091 -11.241 1.00 96.00 228 GLN A N 1
ATOM 1797 C CA . GLN A 1 228 ? -2.183 -13.733 -10.734 1.00 96.00 228 GLN A CA 1
ATOM 1798 C C . GLN A 1 228 ? -3.505 -12.967 -10.574 1.00 96.00 228 GLN A C 1
ATOM 1800 O O . GLN A 1 228 ? -3.729 -12.334 -9.546 1.00 96.00 228 GLN A O 1
ATOM 1805 N N . PHE A 1 229 ? -4.416 -13.082 -11.542 1.00 97.19 229 PHE A N 1
ATOM 1806 C CA . PHE A 1 229 ? -5.740 -12.461 -11.497 1.00 97.19 229 PHE A CA 1
ATOM 1807 C C . PHE A 1 229 ? -6.587 -12.977 -10.328 1.00 97.19 229 PHE A C 1
ATOM 1809 O O . PHE A 1 229 ? -7.087 -12.188 -9.525 1.00 97.19 229 PHE A O 1
ATOM 1816 N N . VAL A 1 230 ? -6.712 -14.300 -10.187 1.00 96.75 230 VAL A N 1
ATOM 1817 C CA . VAL A 1 230 ? -7.467 -14.912 -9.085 1.00 96.75 230 VAL A CA 1
ATOM 1818 C C . VAL A 1 230 ? -6.807 -14.588 -7.745 1.00 96.75 230 VAL A C 1
ATOM 1820 O O . VAL A 1 230 ? -7.501 -14.233 -6.793 1.00 96.75 230 VAL A O 1
ATOM 1823 N N . SER A 1 231 ? -5.473 -14.622 -7.674 1.00 95.69 231 SER A N 1
ATOM 1824 C CA . SER A 1 231 ? -4.735 -14.197 -6.483 1.00 95.69 231 SER A CA 1
ATOM 1825 C C . SER A 1 231 ? -5.068 -12.754 -6.105 1.00 95.69 231 SER A C 1
ATOM 1827 O O . SER A 1 231 ? -5.432 -12.514 -4.959 1.00 95.69 231 SER A O 1
ATOM 1829 N N . GLY A 1 232 ? -5.048 -11.815 -7.057 1.00 95.31 232 GLY A N 1
ATOM 1830 C CA . GLY A 1 232 ? -5.439 -10.425 -6.822 1.00 95.31 232 GLY A CA 1
ATOM 1831 C C . GLY A 1 232 ? -6.857 -10.300 -6.268 1.00 95.31 232 GLY A C 1
ATOM 1832 O O . GLY A 1 232 ? -7.068 -9.657 -5.242 1.00 95.31 232 GLY A O 1
ATOM 1833 N N . MET A 1 233 ? -7.821 -10.989 -6.879 1.00 96.94 233 MET A N 1
ATOM 1834 C CA . MET A 1 233 ? -9.212 -10.997 -6.419 1.00 96.94 233 MET A CA 1
ATOM 1835 C C . MET A 1 233 ? -9.336 -11.417 -4.948 1.00 96.94 233 MET A C 1
ATOM 1837 O O . MET A 1 233 ? -9.950 -10.703 -4.152 1.00 96.94 233 MET A O 1
ATOM 1841 N N . PHE A 1 234 ? -8.710 -12.532 -4.563 1.00 96.06 234 PHE A N 1
ATOM 1842 C CA . PHE A 1 234 ? -8.732 -13.008 -3.178 1.00 96.06 234 PHE A CA 1
ATOM 1843 C C . PHE A 1 234 ? -7.916 -12.127 -2.230 1.00 96.06 234 PHE A C 1
ATOM 1845 O O . PHE A 1 234 ? -8.358 -11.900 -1.106 1.00 96.06 234 PHE A O 1
A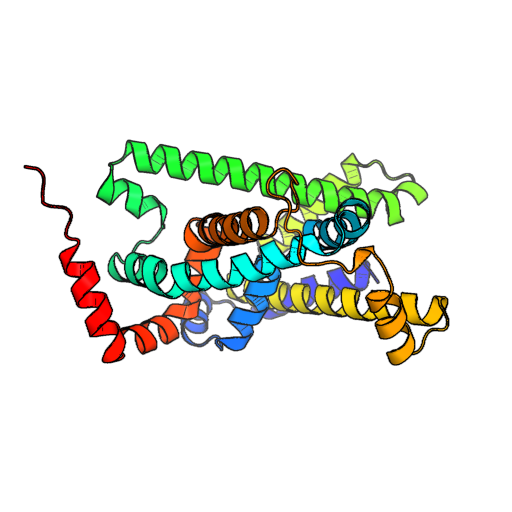TOM 1852 N N . ILE A 1 235 ? -6.775 -11.587 -2.670 1.00 92.75 235 ILE A N 1
ATOM 1853 C CA . ILE A 1 235 ? -5.977 -10.633 -1.890 1.00 92.75 235 ILE A CA 1
ATOM 1854 C C . ILE A 1 235 ? -6.841 -9.430 -1.514 1.00 92.75 235 ILE A C 1
ATOM 1856 O O . ILE A 1 235 ? -6.904 -9.086 -0.339 1.00 92.75 235 ILE A O 1
ATOM 1860 N N . THR A 1 236 ? -7.561 -8.825 -2.462 1.00 92.31 236 THR A N 1
ATOM 1861 C CA . THR A 1 236 ? -8.450 -7.690 -2.166 1.00 92.31 236 THR A CA 1
ATOM 1862 C C . THR A 1 236 ? -9.599 -8.087 -1.249 1.00 92.31 236 THR A C 1
ATOM 1864 O O . THR A 1 236 ? -9.889 -7.365 -0.297 1.00 92.31 236 THR A O 1
ATOM 1867 N N . ILE A 1 237 ? -10.232 -9.242 -1.469 1.00 92.38 237 ILE A N 1
ATOM 1868 C CA . ILE A 1 237 ? -11.303 -9.724 -0.585 1.00 92.38 237 ILE A CA 1
ATOM 1869 C C . ILE A 1 237 ? -10.790 -9.898 0.849 1.00 92.38 237 ILE A C 1
ATOM 1871 O O . ILE A 1 237 ? -11.438 -9.440 1.783 1.00 92.38 237 ILE A O 1
ATOM 1875 N N . VAL A 1 238 ? -9.617 -10.496 1.046 1.00 89.38 238 VAL A N 1
ATOM 1876 C CA . VAL A 1 238 ? -9.046 -10.688 2.385 1.00 89.38 238 VAL A CA 1
ATOM 1877 C C . VAL A 1 238 ? -8.604 -9.355 2.988 1.00 89.38 238 VAL A C 1
ATOM 1879 O O . VAL A 1 238 ? -8.992 -9.029 4.105 1.00 89.38 238 VAL A O 1
ATOM 1882 N N . MET A 1 239 ? -7.826 -8.563 2.249 1.00 85.38 239 MET A N 1
ATOM 1883 C CA . MET A 1 239 ? -7.212 -7.340 2.766 1.00 85.38 239 MET A CA 1
ATOM 1884 C C . MET A 1 239 ? -8.193 -6.189 2.938 1.00 85.38 239 MET A C 1
ATOM 1886 O O . MET A 1 239 ? -7.971 -5.353 3.796 1.00 85.38 239 MET A O 1
ATOM 1890 N N . THR A 1 240 ? -9.242 -6.091 2.130 1.00 86.56 240 THR A N 1
ATOM 1891 C CA . THR A 1 240 ? -10.208 -4.985 2.204 1.00 86.56 240 THR A CA 1
ATOM 1892 C C . THR A 1 240 ? -11.562 -5.467 2.707 1.00 86.56 240 THR A C 1
ATOM 1894 O O . THR A 1 240 ? -12.217 -4.762 3.468 1.00 86.56 240 THR A O 1
ATOM 1897 N N . GLY A 1 241 ? -11.985 -6.659 2.283 1.00 85.69 241 GLY A N 1
ATOM 1898 C CA . GLY A 1 241 ? -13.272 -7.251 2.638 1.00 85.69 241 GLY A CA 1
ATOM 1899 C C . GLY A 1 241 ? -13.325 -7.805 4.063 1.00 85.69 241 GLY A C 1
ATOM 1900 O O . GLY A 1 241 ? -14.346 -7.664 4.730 1.00 85.69 241 GLY A O 1
ATOM 1901 N N . LEU A 1 242 ? -12.233 -8.428 4.518 1.00 85.94 242 LEU A N 1
ATOM 1902 C CA . LEU A 1 242 ? -12.163 -9.174 5.782 1.00 85.94 242 LEU A CA 1
ATOM 1903 C C . LEU A 1 242 ? -11.176 -8.576 6.798 1.00 85.94 242 LEU A C 1
ATOM 1905 O O . LEU A 1 242 ? -11.027 -9.110 7.895 1.00 85.94 242 LEU A O 1
ATOM 1909 N N . ASP A 1 243 ? -10.510 -7.471 6.465 1.00 85.06 243 ASP A N 1
ATOM 1910 C CA . ASP A 1 243 ? -9.668 -6.721 7.395 1.00 85.06 243 ASP A CA 1
ATOM 1911 C C . ASP A 1 243 ? -10.499 -5.662 8.126 1.00 85.06 243 ASP A C 1
ATOM 1913 O O . ASP A 1 243 ? -11.221 -4.874 7.512 1.00 85.06 243 ASP A O 1
ATOM 1917 N N . GLN A 1 244 ? -10.370 -5.627 9.452 1.00 80.94 244 GLN A N 1
ATOM 1918 C CA . GLN A 1 244 ? -11.158 -4.749 10.310 1.00 80.94 244 GLN A CA 1
ATOM 1919 C C . GLN A 1 244 ? -10.960 -3.268 9.994 1.00 80.94 244 GLN A C 1
ATOM 1921 O O . GLN A 1 244 ? -11.937 -2.538 9.945 1.00 80.94 244 GLN A O 1
ATOM 1926 N N . ASP A 1 245 ? -9.728 -2.813 9.789 1.00 78.19 245 ASP A N 1
ATOM 1927 C CA . ASP A 1 245 ? -9.424 -1.389 9.617 1.00 78.19 245 ASP A CA 1
ATOM 1928 C C . ASP A 1 245 ? -9.960 -0.886 8.271 1.00 78.19 245 ASP A C 1
ATOM 1930 O O . ASP A 1 245 ? -10.675 0.114 8.200 1.00 78.19 245 ASP A O 1
ATOM 1934 N N . LEU A 1 246 ? -9.692 -1.633 7.196 1.00 80.44 246 LEU A N 1
ATOM 1935 C CA . LEU A 1 246 ? -10.138 -1.264 5.853 1.00 80.44 246 LEU A CA 1
ATOM 1936 C C . LEU A 1 246 ? -11.656 -1.410 5.694 1.00 80.44 246 LEU A C 1
ATOM 1938 O O . LEU A 1 246 ? -12.299 -0.510 5.144 1.00 80.44 246 LEU A O 1
ATOM 1942 N N . MET A 1 247 ? -12.257 -2.488 6.206 1.00 82.56 247 MET A N 1
ATOM 1943 C CA . MET A 1 247 ? -13.707 -2.674 6.130 1.00 82.56 247 MET A CA 1
ATOM 1944 C C . MET A 1 247 ? -14.460 -1.697 7.039 1.00 82.56 247 MET A C 1
ATOM 1946 O O . MET A 1 247 ? -15.470 -1.137 6.613 1.00 82.56 247 MET A O 1
ATOM 1950 N N . GLN A 1 248 ? -13.974 -1.411 8.255 1.00 76.94 248 GLN A N 1
ATOM 1951 C CA . GLN A 1 248 ? -14.604 -0.396 9.106 1.00 76.94 248 GLN A CA 1
ATOM 1952 C C . GLN A 1 248 ? -14.551 0.984 8.464 1.00 76.94 248 GLN A C 1
ATOM 1954 O O . GLN A 1 248 ? -15.567 1.672 8.482 1.00 76.94 248 GLN A O 1
ATOM 1959 N N . LYS A 1 249 ? -13.426 1.383 7.850 1.00 74.38 249 LYS A N 1
ATOM 1960 C CA . LYS A 1 249 ? -13.365 2.632 7.074 1.00 74.38 249 LYS A CA 1
ATOM 1961 C C . LYS A 1 249 ? -14.414 2.626 5.955 1.00 74.38 249 LYS A C 1
ATOM 1963 O O . LYS A 1 249 ? -15.156 3.597 5.830 1.00 74.38 249 LYS A O 1
ATOM 1968 N N . ASN A 1 250 ? -14.535 1.534 5.195 1.00 76.12 250 ASN A N 1
ATOM 1969 C CA . ASN A 1 250 ? -15.549 1.428 4.141 1.00 76.12 250 ASN A CA 1
ATOM 1970 C C . ASN A 1 250 ? -16.978 1.591 4.682 1.00 76.12 250 ASN A C 1
ATOM 1972 O O . ASN A 1 250 ? -17.746 2.397 4.162 1.00 76.12 250 ASN A O 1
ATOM 1976 N N . LEU A 1 251 ? -17.333 0.869 5.746 1.00 73.31 251 LEU A N 1
ATOM 1977 C CA . LEU A 1 251 ? -18.658 0.954 6.363 1.00 73.31 251 LEU A CA 1
ATOM 1978 C C . LEU A 1 251 ? -18.922 2.351 6.928 1.00 73.31 251 LEU A C 1
ATOM 1980 O O . LEU A 1 251 ? -19.974 2.930 6.674 1.00 73.31 251 LEU A O 1
ATOM 1984 N N . PHE A 1 252 ? -17.959 2.908 7.657 1.00 70.56 252 PHE A N 1
ATOM 1985 C CA . PHE A 1 252 ? -18.080 4.194 8.331 1.00 70.56 252 PHE A CA 1
ATOM 1986 C C . PHE A 1 252 ? -18.264 5.339 7.334 1.00 70.56 252 PHE A C 1
ATOM 1988 O O . PHE A 1 252 ? -19.238 6.083 7.418 1.00 70.56 252 PHE A O 1
ATOM 1995 N N . TRP A 1 253 ? -17.380 5.446 6.340 1.00 66.12 253 TRP A N 1
ATOM 1996 C CA . TRP A 1 253 ? -17.369 6.592 5.434 1.00 66.12 253 TRP A CA 1
ATOM 1997 C C . TRP A 1 253 ? -18.372 6.485 4.289 1.00 66.12 253 TRP A C 1
ATOM 1999 O O . TRP A 1 253 ? -18.910 7.502 3.854 1.00 66.12 253 TRP A O 1
ATOM 2009 N N . PHE A 1 254 ? -18.657 5.274 3.804 1.00 66.00 254 PHE A N 1
ATOM 2010 C CA . PHE A 1 254 ? -19.621 5.090 2.722 1.00 66.00 254 PHE A CA 1
ATOM 2011 C C . PHE A 1 254 ? -21.034 4.809 3.216 1.00 66.00 254 PHE A C 1
ATOM 2013 O O . PHE A 1 254 ? -21.898 4.616 2.374 1.00 66.00 254 PHE A O 1
ATOM 2020 N N . THR A 1 255 ? -21.332 4.851 4.521 1.00 66.69 255 THR A N 1
ATOM 2021 C CA . THR A 1 255 ? -22.708 4.675 5.030 1.00 66.69 255 THR A CA 1
ATOM 2022 C C . THR A 1 255 ? -23.757 5.470 4.229 1.00 66.69 255 THR A C 1
ATOM 2024 O O . THR A 1 255 ? -24.752 4.859 3.836 1.00 66.69 255 THR A O 1
ATOM 2027 N N . PRO A 1 256 ? -23.572 6.767 3.894 1.00 58.38 256 PRO A N 1
ATOM 2028 C CA . PRO A 1 256 ? -24.553 7.514 3.098 1.00 58.38 256 PRO A CA 1
ATOM 2029 C C . PRO A 1 256 ? -24.727 6.959 1.674 1.00 58.38 256 PRO A C 1
ATOM 2031 O O . PRO A 1 256 ? -25.851 6.796 1.202 1.00 58.38 256 PRO A O 1
ATOM 2034 N N . VAL A 1 257 ? -23.620 6.609 1.010 1.00 59.91 257 VAL A N 1
ATOM 2035 C CA . VAL A 1 257 ? -23.607 6.058 -0.357 1.00 59.91 257 VAL A CA 1
ATOM 2036 C C . VAL A 1 257 ? -24.164 4.633 -0.382 1.00 59.91 257 VAL A C 1
ATOM 2038 O O . VAL A 1 257 ? -24.999 4.313 -1.219 1.00 59.91 257 VAL A O 1
ATOM 2041 N N . ILE A 1 258 ? -23.771 3.790 0.573 1.00 63.12 258 ILE A N 1
ATOM 2042 C CA . ILE A 1 258 ? -24.284 2.431 0.769 1.00 63.12 258 ILE A CA 1
ATOM 2043 C C . ILE A 1 258 ? -25.791 2.485 1.005 1.00 63.12 258 ILE A C 1
ATOM 2045 O O . ILE A 1 258 ? -26.522 1.725 0.385 1.00 63.12 258 ILE A O 1
ATOM 2049 N N . THR A 1 259 ? -26.274 3.408 1.841 1.00 62.75 259 THR A N 1
ATOM 2050 C CA . THR A 1 259 ? -27.715 3.575 2.090 1.00 62.75 259 THR A CA 1
ATOM 2051 C C . THR A 1 259 ? -28.450 3.971 0.806 1.00 62.75 259 THR A C 1
ATOM 2053 O O . THR A 1 259 ? -29.503 3.414 0.512 1.00 62.75 259 THR A O 1
ATOM 2056 N N . MET A 1 260 ? -27.880 4.872 -0.002 1.00 62.03 260 MET A N 1
ATOM 2057 C CA . MET A 1 260 ? -28.443 5.255 -1.300 1.00 62.03 260 MET A CA 1
ATOM 2058 C C . MET A 1 260 ? -28.501 4.070 -2.279 1.00 62.03 260 MET A C 1
ATOM 2060 O O . MET A 1 260 ? -29.551 3.820 -2.861 1.00 62.03 260 MET A O 1
ATOM 2064 N N . VAL A 1 261 ? -27.410 3.311 -2.421 1.00 61.94 261 VAL A N 1
ATOM 2065 C CA . VAL A 1 261 ? -27.313 2.147 -3.325 1.00 61.94 261 VAL A CA 1
ATOM 2066 C C . VAL A 1 261 ? -28.206 0.991 -2.862 1.00 61.94 261 VAL A C 1
ATOM 2068 O O . VAL A 1 261 ? -28.865 0.340 -3.673 1.00 61.94 261 VAL A O 1
ATOM 2071 N N . MET A 1 262 ? -28.273 0.732 -1.556 1.00 63.06 262 MET A N 1
ATOM 2072 C CA . MET A 1 262 ? -29.106 -0.338 -1.002 1.00 63.06 262 MET A CA 1
ATOM 2073 C C . MET A 1 262 ? -30.602 -0.027 -1.030 1.00 63.06 262 MET A C 1
ATOM 2075 O O . MET A 1 262 ? -31.393 -0.961 -0.962 1.00 63.06 262 MET A O 1
ATOM 2079 N N . ASN A 1 263 ? -30.982 1.246 -1.150 1.00 64.19 263 ASN A N 1
ATOM 2080 C CA . ASN A 1 263 ? -32.372 1.664 -1.328 1.00 64.19 263 ASN A CA 1
ATOM 2081 C C . ASN A 1 263 ? -32.785 1.750 -2.812 1.00 64.19 263 ASN A C 1
ATOM 2083 O O . ASN A 1 263 ? -33.925 2.116 -3.099 1.00 64.19 263 ASN A O 1
ATOM 2087 N N . MET A 1 264 ? -31.896 1.421 -3.761 1.00 65.31 264 MET A N 1
ATOM 2088 C CA . MET A 1 264 ? -32.251 1.362 -5.182 1.00 65.31 264 MET A CA 1
ATOM 2089 C C . MET A 1 264 ? -33.161 0.151 -5.484 1.00 65.31 264 MET A C 1
ATOM 2091 O O . MET A 1 264 ? -32.940 -0.939 -4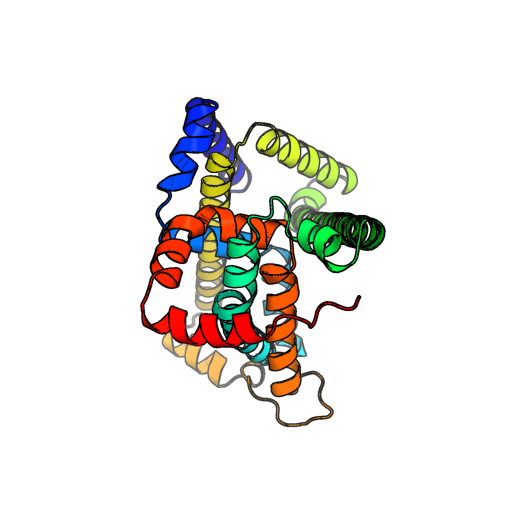.955 1.00 65.31 264 MET A O 1
ATOM 2095 N N . PRO A 1 265 ? -34.160 0.283 -6.377 1.00 54.69 265 PRO A N 1
ATOM 2096 C CA . PRO A 1 265 ? -35.099 -0.801 -6.690 1.00 54.69 265 PRO A CA 1
ATOM 2097 C C . PRO A 1 265 ? -34.431 -2.077 -7.230 1.00 54.69 265 PRO A C 1
ATOM 2099 O O . PRO A 1 265 ? -34.897 -3.182 -6.961 1.00 54.69 265 PRO A O 1
ATOM 2102 N N . GLU A 1 266 ? -33.328 -1.939 -7.968 1.00 56.38 266 GLU A N 1
ATOM 2103 C CA . GLU A 1 266 ? -32.619 -3.055 -8.610 1.00 56.38 266 GLU A CA 1
ATOM 2104 C C . GLU A 1 266 ? -31.843 -3.920 -7.607 1.00 56.38 266 GLU A C 1
ATOM 2106 O O . GLU A 1 266 ? -31.800 -5.149 -7.731 1.00 56.38 266 GLU A O 1
ATOM 2111 N N . THR A 1 267 ? -31.293 -3.312 -6.549 1.00 53.59 267 THR A N 1
ATOM 2112 C CA . THR A 1 267 ? -30.571 -4.050 -5.504 1.00 53.59 267 THR A CA 1
ATOM 2113 C C . THR A 1 267 ? -31.525 -4.867 -4.633 1.00 53.59 267 THR A C 1
ATOM 2115 O O . THR A 1 267 ? -31.128 -5.930 -4.158 1.00 53.59 267 THR A O 1
ATOM 2118 N N . ASN A 1 268 ? -32.805 -4.485 -4.518 1.00 51.97 268 ASN A N 1
ATOM 2119 C CA . ASN A 1 268 ? -33.831 -5.280 -3.827 1.00 51.97 268 ASN A CA 1
ATOM 2120 C C . ASN A 1 268 ? -34.036 -6.676 -4.440 1.00 51.97 268 ASN A C 1
ATOM 2122 O O . ASN A 1 268 ? -34.317 -7.626 -3.708 1.00 51.97 268 ASN A O 1
ATOM 2126 N N . CYS A 1 269 ? -33.862 -6.836 -5.757 1.00 48.00 269 CYS A N 1
ATOM 2127 C CA . CYS A 1 269 ? -34.011 -8.130 -6.429 1.00 48.00 269 CYS A CA 1
ATOM 2128 C C . CYS A 1 269 ? -32.856 -9.087 -6.074 1.00 48.00 269 CYS A C 1
ATOM 2130 O O . CYS A 1 269 ? -33.077 -10.232 -5.672 1.00 48.00 269 CYS A O 1
ATOM 2132 N N . PHE A 1 270 ? -31.620 -8.580 -6.093 1.00 49.06 270 PHE A N 1
ATOM 2133 C CA . PHE A 1 270 ? -30.426 -9.322 -5.668 1.00 49.06 270 PHE A CA 1
ATOM 2134 C C . PHE A 1 270 ? -30.453 -9.630 -4.160 1.00 49.06 270 PHE A C 1
ATOM 2136 O O . PHE A 1 270 ? -30.118 -10.727 -3.713 1.00 49.06 270 PHE A O 1
ATOM 2143 N N . GLN A 1 271 ? -30.948 -8.681 -3.364 1.00 51.09 271 GLN A N 1
ATOM 2144 C CA . GLN A 1 271 ? -31.150 -8.819 -1.926 1.00 51.09 271 GLN A CA 1
ATOM 2145 C C . 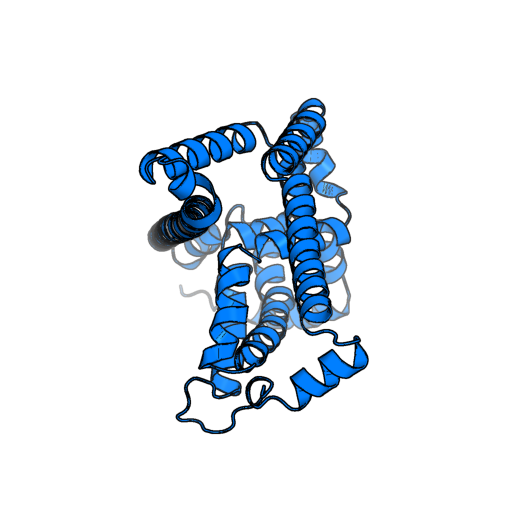GLN A 1 271 ? -32.174 -9.901 -1.555 1.00 51.09 271 GLN A C 1
ATOM 2147 O O . GLN A 1 271 ? -31.978 -10.582 -0.544 1.00 51.09 271 GLN A O 1
ATOM 2152 N N . LYS A 1 272 ? -33.236 -10.075 -2.355 1.00 54.06 272 LYS A N 1
ATOM 2153 C CA . LYS A 1 272 ? -34.246 -11.130 -2.174 1.00 54.06 272 LYS A CA 1
ATOM 2154 C C . LYS A 1 272 ? -33.618 -12.518 -2.354 1.00 54.06 272 LYS A C 1
ATOM 2156 O O . LYS A 1 272 ? -33.824 -13.380 -1.502 1.00 54.06 272 LYS A O 1
ATOM 2161 N N . ASN A 1 273 ? -32.754 -12.674 -3.360 1.00 47.16 273 ASN A N 1
ATOM 2162 C CA . ASN A 1 273 ? -32.008 -13.909 -3.642 1.00 47.16 273 ASN A CA 1
ATOM 2163 C C . ASN A 1 273 ? -30.896 -14.228 -2.624 1.00 47.16 273 ASN A C 1
ATOM 2165 O O . ASN A 1 273 ? -30.584 -15.391 -2.405 1.00 47.16 273 ASN A O 1
ATOM 2169 N N . LEU A 1 274 ? -30.307 -13.229 -1.957 1.00 48.38 274 LEU A N 1
ATOM 2170 C CA . LEU A 1 274 ? -29.403 -13.481 -0.824 1.00 48.38 274 LEU A CA 1
ATOM 2171 C C . LEU A 1 274 ? -30.153 -13.757 0.487 1.00 48.38 274 LEU A C 1
ATOM 2173 O O . LEU A 1 274 ? -29.638 -14.452 1.355 1.00 48.38 274 LEU A O 1
ATOM 2177 N N . SER A 1 275 ? -31.370 -13.236 0.659 1.00 47.09 275 SER A N 1
ATOM 2178 C CA . SER A 1 275 ? -32.196 -13.519 1.843 1.00 47.09 275 SER A CA 1
ATOM 2179 C C . SER A 1 275 ? -32.830 -14.916 1.836 1.00 47.09 275 SER A C 1
ATOM 2181 O O . SER A 1 275 ? -33.186 -15.424 2.899 1.00 47.09 275 SER A O 1
ATOM 2183 N N . SER A 1 276 ? -32.940 -15.549 0.662 1.00 44.00 276 SER A N 1
ATOM 2184 C CA . SER A 1 276 ? -33.304 -16.964 0.518 1.00 44.00 276 SER A CA 1
ATOM 2185 C C . SER A 1 276 ? -32.139 -17.911 0.825 1.00 44.00 276 SER A C 1
ATOM 2187 O O . SER A 1 276 ? -32.391 -19.063 1.157 1.00 44.00 276 SER A O 1
ATOM 2189 N N . LEU A 1 277 ? -30.891 -17.422 0.870 1.00 45.88 277 LEU A N 1
ATOM 2190 C CA . LEU A 1 277 ? -29.749 -18.109 1.497 1.00 45.88 277 LEU A CA 1
ATOM 2191 C C . LEU A 1 277 ? -29.801 -18.017 3.037 1.00 45.88 277 LEU A C 1
ATOM 2193 O O . LEU A 1 277 ? -28.770 -17.931 3.709 1.00 45.88 277 LEU A O 1
ATOM 2197 N N . LYS A 1 278 ? -31.007 -18.042 3.625 1.00 42.59 278 LYS A N 1
ATOM 2198 C CA . LYS A 1 278 ? -31.171 -18.409 5.032 1.00 42.59 278 LYS A CA 1
ATOM 2199 C C . LYS A 1 278 ? -30.591 -19.811 5.165 1.00 42.59 278 LYS A C 1
ATOM 2201 O O . LYS A 1 278 ? -31.234 -20.777 4.774 1.00 42.59 278 LYS A O 1
ATOM 2206 N N . PHE A 1 279 ? -29.375 -19.895 5.700 1.00 49.12 279 PHE A N 1
ATOM 2207 C CA . PHE A 1 279 ? -28.855 -21.127 6.268 1.00 49.12 279 PHE A CA 1
ATOM 2208 C C . PHE A 1 279 ? -29.937 -21.658 7.194 1.00 49.12 279 PHE A C 1
ATOM 2210 O O . PHE A 1 279 ? -30.297 -21.014 8.184 1.00 49.12 279 PHE A O 1
ATOM 2217 N N . GLU A 1 280 ? -30.519 -22.764 6.755 1.00 35.44 280 GLU A N 1
ATOM 2218 C CA . GLU A 1 280 ? -31.550 -23.509 7.437 1.00 35.44 280 GLU A CA 1
ATOM 2219 C C . GLU A 1 280 ? -31.128 -23.638 8.898 1.00 35.44 280 GLU A C 1
ATOM 2221 O O . GLU A 1 280 ? -29.996 -24.022 9.207 1.00 35.44 280 GLU A O 1
ATOM 2226 N N . LYS A 1 281 ? -32.000 -23.158 9.788 1.00 35.31 281 LYS A N 1
ATOM 2227 C CA . LYS A 1 281 ? -31.816 -23.274 11.228 1.00 35.31 281 LYS A CA 1
ATOM 2228 C C . LYS A 1 281 ? -31.612 -24.757 11.528 1.00 35.31 281 LYS A C 1
ATOM 2230 O O . LYS A 1 281 ? -32.578 -25.509 11.499 1.00 35.31 281 LYS A O 1
ATOM 2235 N N . TYR A 1 282 ? -30.382 -25.154 11.825 1.00 35.38 282 TYR A N 1
ATOM 2236 C CA . TYR A 1 282 ? -30.150 -26.405 12.524 1.00 35.38 282 TYR A CA 1
ATOM 2237 C C . TYR A 1 282 ? -30.622 -26.186 13.964 1.00 35.38 282 TYR A C 1
ATOM 2239 O O . TYR A 1 282 ? -30.028 -25.411 14.717 1.00 35.38 282 TYR A O 1
ATOM 2247 N N . THR A 1 283 ? -31.794 -26.762 14.237 1.00 38.50 283 THR A N 1
ATOM 2248 C CA . THR A 1 283 ? -32.236 -27.277 15.540 1.00 38.50 283 THR A CA 1
ATOM 2249 C C . THR A 1 283 ? -31.131 -28.013 16.274 1.00 38.50 283 THR A C 1
ATOM 2251 O O . THR A 1 283 ? -30.358 -28.716 15.582 1.00 38.50 283 THR A O 1
#

Sequence (283 aa):
MIAGYFAVLVIIAVLTSRKATSESFFVANRNAPWYMVAFAMIGTSLSGVTFISVPGNVYGKSWSYLAVVLGYVAGYVVIGTVLLPLYYRLRLVSIYTYLEQRFGYWSYKTGALFFLISRALGSGLRLYLVAGVLQLAVFDKMGVPFAATVVVSILFIYLYTFKGGLKTILWTDTFQTLAMLSCVALSIYFISSELNLGFKQLVSTVRASSMSQVYFSNFSDDKFFWKQFVSGMFITIVMTGLDQDLMQKNLFWFTPVITMVMNMPETNCFQKNLSSLKFEKYT

pLDDT: mean 80.57, std 15.05, range [35.31, 97.19]

Secondary structure (DSSP, 8-state):
-HHHHHHHHHHHHHHHHTT--HHHHHHHHHH--HHHHHHHHHHHH--HHHHHHHHHHHHHHGGGHHHHHHHHHHHHHHIIIIIHHHHHHHT-SSTTHHHHHHH-HHHHHHHHHHHHHHHHHHHHHHHHHHHHHHIIIIIGGGT--HHHHHHHHHHHHHHHHHT--HHHHHHHHHHHHHHHHHHHHHHHHHHHHHTT--HHHHHHHHHHSGGG------TTSTT-HHHHHHHHHHHHIIIIIS-HHHHHHHHHHHHHHHHHHHTSHHHHHHHHHHHS-------